Protein AF-A0A075G527-F1 (afdb_monomer_lite)

pLDDT: mean 79.7, std 12.38, range [34.44, 96.06]

Structure (mmCIF, N/CA/C/O backbone):
data_AF-A0A075G527-F1
#
_entry.id   AF-A0A075G527-F1
#
loop_
_atom_site.group_PDB
_atom_site.id
_atom_site.type_symbol
_atom_site.label_atom_id
_atom_site.label_alt_id
_atom_site.label_comp_id
_atom_site.label_asym_id
_atom_site.label_entity_id
_atom_site.label_seq_id
_atom_site.pdbx_PDB_ins_code
_atom_site.Cartn_x
_atom_site.Cartn_y
_atom_site.Cartn_z
_atom_site.occupancy
_atom_site.B_iso_or_equiv
_atom_site.auth_seq_id
_atom_site.auth_comp_id
_atom_site.auth_asym_id
_atom_site.auth_atom_id
_atom_site.pdbx_PDB_model_num
ATOM 1 N N . MET A 1 1 ? -12.469 0.474 20.962 1.00 40.06 1 MET A N 1
ATOM 2 C CA . MET A 1 1 ? -13.580 0.991 20.132 1.00 40.06 1 MET A CA 1
ATOM 3 C C . MET A 1 1 ? -13.770 2.452 20.486 1.00 40.06 1 MET A 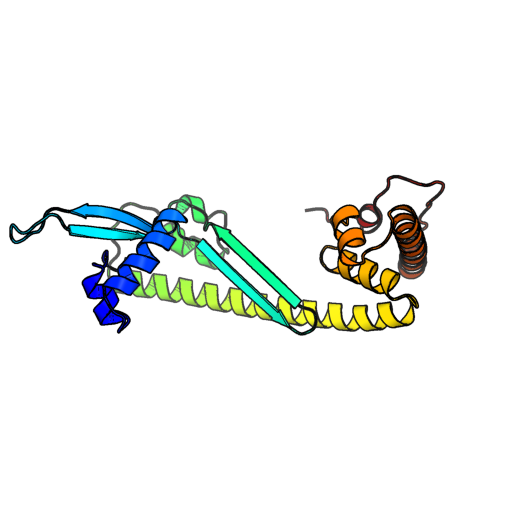C 1
ATOM 5 O O . MET A 1 1 ? -14.028 2.726 21.649 1.00 40.06 1 MET A O 1
ATOM 9 N N . ARG A 1 2 ? -13.600 3.379 19.535 1.00 53.28 2 ARG A N 1
ATOM 10 C CA . ARG A 1 2 ? -14.147 4.731 19.718 1.00 53.28 2 ARG A CA 1
ATOM 11 C C . ARG A 1 2 ? -15.673 4.592 19.721 1.00 53.28 2 ARG A C 1
ATOM 13 O O . ARG A 1 2 ? -16.195 3.822 18.916 1.00 53.28 2 ARG A O 1
ATOM 20 N N . GLU A 1 3 ? -16.362 5.246 20.653 1.00 56.94 3 GLU A N 1
ATOM 21 C CA . GLU A 1 3 ? -17.829 5.204 20.719 1.00 56.94 3 GLU A CA 1
ATOM 22 C C . GLU A 1 3 ? -18.442 5.625 19.369 1.00 56.94 3 GLU A C 1
ATOM 24 O O . GLU A 1 3 ? -17.823 6.406 18.642 1.00 56.94 3 GLU A O 1
ATOM 29 N N . PRO A 1 4 ? -19.625 5.120 18.978 1.00 62.00 4 PRO A N 1
ATOM 30 C CA . PRO A 1 4 ? -20.333 5.631 17.809 1.00 62.00 4 PRO A CA 1
ATOM 31 C C . PRO A 1 4 ? -20.539 7.140 17.967 1.00 62.00 4 PRO A C 1
ATOM 33 O O . PRO A 1 4 ? -21.150 7.577 18.940 1.00 62.00 4 PRO A O 1
ATOM 36 N N . HIS A 1 5 ? -20.015 7.938 17.036 1.00 67.69 5 HIS A N 1
ATOM 37 C CA . HIS A 1 5 ? -20.109 9.392 17.143 1.00 67.69 5 HIS A CA 1
ATOM 38 C C . HIS A 1 5 ? -21.388 9.896 16.477 1.00 67.69 5 HIS A C 1
ATOM 40 O O . HIS A 1 5 ? -21.744 9.500 15.362 1.00 67.69 5 HIS A O 1
ATOM 46 N N . TYR A 1 6 ? -22.069 10.825 17.143 1.00 76.25 6 TYR A N 1
ATOM 47 C CA . TYR A 1 6 ? -23.141 11.590 16.516 1.00 76.25 6 TYR A CA 1
ATOM 48 C C . TYR A 1 6 ? -22.550 12.582 15.501 1.00 76.25 6 TYR A C 1
ATOM 50 O O . TYR A 1 6 ? -21.470 13.123 15.746 1.00 76.25 6 TYR A O 1
ATOM 58 N N . PRO A 1 7 ? -23.274 12.936 14.421 1.00 76.88 7 PRO A N 1
ATOM 59 C CA . PRO A 1 7 ? -22.840 13.988 13.497 1.00 76.88 7 PRO A CA 1
ATOM 60 C C . PRO A 1 7 ? -22.485 15.308 14.198 1.00 76.88 7 PRO A C 1
ATOM 62 O O . PRO A 1 7 ? -21.557 15.985 13.779 1.00 76.88 7 PRO A O 1
ATOM 65 N N . LEU A 1 8 ? -23.179 15.637 15.296 1.00 77.88 8 LEU A N 1
ATOM 66 C CA . LEU A 1 8 ? -22.887 16.816 16.115 1.00 77.88 8 LEU A CA 1
ATOM 67 C C . LEU A 1 8 ? -21.542 16.709 16.865 1.00 77.88 8 LEU A C 1
ATOM 69 O O . LEU A 1 8 ? -20.800 17.683 16.946 1.00 77.88 8 LEU A O 1
ATOM 73 N N . GLN A 1 9 ? -21.201 15.525 17.383 1.00 78.88 9 GLN A N 1
ATOM 74 C CA . GLN A 1 9 ? -19.896 15.292 18.015 1.00 78.88 9 GLN A CA 1
ATOM 75 C C . GLN A 1 9 ? -18.773 15.333 16.976 1.00 78.88 9 GLN A C 1
ATOM 77 O O . GLN A 1 9 ? -17.734 15.932 17.222 1.00 78.88 9 GLN A O 1
ATOM 82 N N . LEU A 1 10 ? -19.001 14.754 15.791 1.00 78.62 10 LEU A N 1
ATOM 83 C CA . LEU A 1 10 ? -18.056 14.837 14.677 1.00 78.62 10 LEU A CA 1
ATOM 84 C C . LEU A 1 10 ? -17.848 16.285 14.224 1.00 78.62 10 LEU A C 1
ATOM 86 O O . LEU A 1 10 ? -16.709 16.679 14.022 1.00 78.62 10 LEU A O 1
ATOM 90 N N . SER A 1 11 ? -18.908 17.098 14.129 1.00 83.12 11 SER A N 1
ATOM 91 C CA . SER A 1 11 ? -18.760 18.524 13.797 1.00 83.12 11 SER A CA 1
ATOM 92 C C . SER A 1 11 ? -17.950 19.297 14.833 1.00 83.12 11 SER A C 1
ATOM 94 O O . SER A 1 11 ? -17.184 20.177 14.464 1.00 83.12 11 SER A O 1
ATOM 96 N N . GLN A 1 12 ? -18.087 18.953 16.117 1.00 84.19 12 GLN A N 1
ATOM 97 C CA . GLN A 1 12 ? -17.320 19.584 17.192 1.00 84.19 12 GLN A CA 1
ATOM 98 C C . GLN A 1 12 ? -15.854 19.140 17.185 1.00 84.19 12 GLN A C 1
ATOM 100 O O . GLN A 1 12 ? -14.976 19.975 17.340 1.00 84.19 12 GLN A O 1
ATOM 105 N N . HIS A 1 13 ? -15.579 17.849 16.973 1.00 81.94 13 HIS A N 1
ATOM 106 C CA . HIS A 1 13 ? -14.210 17.319 16.932 1.00 81.94 13 HIS A CA 1
ATOM 107 C C . HIS A 1 13 ? -13.435 17.718 15.672 1.00 81.94 13 HIS A C 1
ATOM 109 O O . HIS A 1 13 ? -12.214 17.795 15.715 1.00 81.94 13 HIS A O 1
ATOM 115 N N . LEU A 1 14 ? -14.129 17.897 14.546 1.00 81.94 14 LEU A N 1
ATOM 116 C CA . LEU A 1 14 ? -13.517 18.223 13.255 1.00 81.94 14 LEU A CA 1
ATOM 117 C C . LEU A 1 14 ? -13.563 19.723 12.940 1.00 81.94 14 LEU A C 1
ATOM 119 O O . LEU A 1 14 ? -13.027 20.127 11.916 1.00 81.94 14 LEU A O 1
ATOM 123 N N . GLU A 1 15 ? -14.228 20.526 13.776 1.00 85.25 15 GLU A N 1
ATOM 124 C CA . GLU A 1 15 ? -14.446 21.965 13.562 1.00 85.25 15 GLU A CA 1
ATOM 125 C C . GLU A 1 15 ? -15.101 22.291 12.201 1.00 85.25 15 GLU A C 1
ATOM 127 O O . GLU A 1 15 ? -14.825 23.306 11.565 1.00 85.25 15 GLU A O 1
ATOM 132 N N . VAL A 1 16 ? -16.017 21.429 11.745 1.00 88.88 16 VAL A N 1
ATOM 133 C CA . VAL A 1 16 ? -16.750 21.589 10.474 1.00 88.88 16 VAL A CA 1
ATOM 134 C C . VAL A 1 16 ? -18.251 21.652 10.738 1.00 88.88 16 VAL A C 1
ATOM 136 O O . VAL A 1 16 ? -18.751 21.031 11.672 1.00 88.88 16 VAL A O 1
ATOM 139 N N . SER A 1 17 ? -19.016 22.360 9.900 1.00 87.69 17 SER A N 1
ATOM 140 C CA . SER A 1 17 ? -20.476 22.425 10.038 1.00 87.69 17 SER A CA 1
ATOM 141 C C . SER A 1 17 ? -21.134 21.037 10.022 1.00 87.69 17 SER A C 1
ATOM 143 O O . SER A 1 17 ? -20.770 20.143 9.253 1.00 87.69 17 SER A O 1
ATOM 145 N N . GLN A 1 18 ? -22.179 20.866 10.837 1.00 84.94 18 GLN A N 1
ATOM 146 C CA . GLN A 1 18 ? -22.929 19.608 10.912 1.00 84.94 18 GLN A CA 1
ATOM 147 C C . GLN A 1 18 ? -23.515 19.194 9.549 1.00 84.94 18 GLN A C 1
ATOM 149 O O . GLN A 1 18 ? -23.590 18.005 9.239 1.00 84.94 18 GLN A O 1
ATOM 154 N N . GLN A 1 19 ? -23.903 20.161 8.713 1.00 87.31 19 GLN A N 1
ATOM 155 C CA . GLN A 1 19 ? -24.419 19.898 7.369 1.00 87.31 19 GLN A CA 1
ATOM 156 C C . GLN A 1 19 ? -23.345 19.310 6.441 1.00 87.31 19 GLN A C 1
ATOM 158 O O . GLN A 1 19 ? -23.636 18.375 5.693 1.00 87.31 19 GLN A O 1
ATOM 163 N N . ALA A 1 20 ? -22.105 19.803 6.509 1.00 85.50 20 ALA A N 1
ATOM 164 C CA . ALA A 1 20 ? -20.991 19.248 5.742 1.00 85.50 20 ALA A CA 1
ATOM 165 C C . ALA A 1 20 ? -20.628 17.835 6.222 1.00 85.50 20 ALA A C 1
ATOM 167 O O . ALA A 1 20 ? -20.482 16.929 5.401 1.00 85.50 20 ALA A O 1
ATOM 168 N N . VAL A 1 21 ? -20.600 17.610 7.541 1.00 87.44 21 VAL A N 1
ATOM 169 C CA . VAL A 1 21 ? -20.412 16.270 8.128 1.00 87.44 21 VAL A CA 1
ATOM 170 C C . VAL A 1 21 ? -21.482 15.297 7.625 1.00 87.44 21 VAL A C 1
ATOM 172 O O . VAL A 1 21 ? -21.159 14.202 7.177 1.00 87.44 21 VAL A O 1
ATOM 175 N N . MET A 1 22 ? -22.754 15.703 7.626 1.00 87.31 22 MET A N 1
ATOM 176 C CA . MET A 1 22 ? -23.858 14.885 7.109 1.00 87.31 22 MET A CA 1
ATOM 177 C C . MET A 1 22 ? -23.715 14.569 5.615 1.00 87.31 22 MET A C 1
ATOM 179 O O . MET A 1 22 ? -24.023 13.451 5.203 1.00 87.31 22 MET A O 1
ATOM 183 N N . LYS A 1 23 ? -23.234 15.521 4.805 1.00 89.31 23 LYS A N 1
ATOM 184 C CA . LYS A 1 23 ? -22.977 15.301 3.375 1.00 89.31 23 LYS A CA 1
ATOM 185 C C . LYS A 1 23 ? -21.882 14.252 3.166 1.00 89.31 23 LYS A C 1
ATOM 187 O O . LYS A 1 23 ? -22.082 13.331 2.381 1.00 89.31 23 LYS A O 1
ATOM 192 N N . HIS A 1 24 ? -20.769 14.347 3.894 1.00 87.75 24 HIS A N 1
ATOM 193 C CA . HIS A 1 24 ? -19.686 13.364 3.798 1.00 87.75 24 HIS A CA 1
ATOM 194 C C . HIS A 1 24 ? -20.083 11.990 4.338 1.00 87.75 24 HIS A C 1
ATOM 196 O O . HIS A 1 24 ? -19.785 10.987 3.699 1.00 87.75 24 HIS A O 1
ATOM 202 N N . LEU A 1 25 ? -20.810 11.925 5.457 1.00 87.19 25 LEU A N 1
ATOM 203 C CA . LEU A 1 25 ? -21.318 10.659 5.997 1.00 87.19 25 LEU A CA 1
ATOM 204 C C . LEU A 1 25 ? -22.249 9.947 5.019 1.00 87.19 25 LEU A C 1
ATOM 206 O O . LEU A 1 25 ? -22.202 8.728 4.946 1.00 87.19 25 LEU A O 1
ATOM 210 N N . LYS A 1 26 ? -23.051 10.689 4.246 1.00 87.44 26 LYS A N 1
ATOM 211 C CA . LYS A 1 26 ? -23.882 10.099 3.193 1.00 87.44 26 LYS A CA 1
ATOM 212 C C . LYS A 1 26 ? -23.036 9.496 2.070 1.00 87.44 26 LYS A C 1
ATOM 214 O O . LYS A 1 26 ? -23.274 8.360 1.701 1.00 87.44 26 LYS A O 1
ATOM 219 N N . VAL A 1 27 ? -22.010 10.208 1.596 1.00 89.69 27 VAL A N 1
ATOM 220 C CA . VAL A 1 27 ? -21.073 9.673 0.586 1.00 89.69 27 VAL A CA 1
ATOM 221 C C . VAL A 1 27 ? -20.363 8.416 1.099 1.00 89.69 27 VAL A C 1
ATOM 223 O O . VAL A 1 27 ? -20.225 7.443 0.367 1.00 89.69 27 VAL A O 1
ATOM 226 N N . LEU A 1 28 ? -19.938 8.416 2.365 1.00 85.75 28 LEU A N 1
ATOM 227 C CA . LEU A 1 28 ? -19.302 7.259 2.997 1.00 85.75 28 LEU A CA 1
ATOM 228 C C . LEU A 1 28 ? -20.281 6.092 3.209 1.00 85.75 28 LEU A C 1
ATOM 230 O O . LEU A 1 28 ? -19.864 4.941 3.119 1.00 85.75 28 LEU A O 1
ATOM 234 N N . GLU A 1 29 ? -21.554 6.373 3.497 1.00 85.12 29 GLU A N 1
ATOM 235 C CA . GLU A 1 29 ? -22.621 5.370 3.627 1.00 85.12 29 GLU A CA 1
ATOM 236 C C . GLU A 1 29 ? -22.933 4.736 2.265 1.00 85.12 29 GLU A C 1
ATOM 238 O O . GLU A 1 29 ? -22.923 3.514 2.144 1.00 85.12 29 GLU A O 1
ATOM 243 N N . ASP A 1 30 ? -23.092 5.556 1.222 1.00 85.69 30 ASP A N 1
ATOM 244 C CA . ASP A 1 30 ? -23.337 5.109 -0.155 1.00 85.69 30 ASP A CA 1
ATOM 245 C C . ASP A 1 30 ? -22.164 4.267 -0.700 1.00 85.69 30 ASP A C 1
ATOM 247 O O . ASP A 1 30 ? -22.368 3.317 -1.453 1.00 85.69 30 ASP A O 1
ATOM 251 N N . ALA A 1 31 ? -20.932 4.578 -0.283 1.00 81.31 31 ALA A N 1
ATOM 252 C CA . ALA A 1 31 ? -19.727 3.826 -0.635 1.00 81.31 31 ALA A CA 1
ATOM 253 C C . ALA A 1 31 ? -19.438 2.620 0.291 1.00 81.31 31 ALA A C 1
ATOM 255 O O . ALA A 1 31 ? -18.421 1.950 0.119 1.00 81.31 31 ALA A O 1
ATOM 256 N N . GLY A 1 32 ? -20.305 2.325 1.270 1.00 76.44 32 GLY A N 1
ATOM 257 C CA . GLY A 1 32 ? -20.189 1.149 2.146 1.00 76.44 32 GLY A CA 1
ATOM 258 C C . GLY A 1 32 ? -19.136 1.248 3.259 1.00 76.44 32 GLY A C 1
ATOM 259 O O . GLY A 1 32 ? -18.825 0.251 3.911 1.00 76.44 32 GLY A O 1
ATOM 260 N N . PHE A 1 33 ? -18.584 2.437 3.511 1.00 77.12 33 PHE A N 1
ATOM 261 C CA . PHE A 1 33 ? -17.591 2.660 4.567 1.00 77.12 33 PHE A CA 1
ATOM 262 C C . PHE A 1 33 ? -18.222 2.792 5.959 1.00 77.12 33 PHE A C 1
ATOM 264 O O . PHE A 1 33 ? -17.617 2.398 6.962 1.00 77.12 33 PHE A O 1
ATOM 271 N N . VAL A 1 34 ? -19.439 3.336 6.040 1.00 82.50 34 VAL A N 1
ATOM 272 C CA . VAL A 1 34 ? -20.180 3.500 7.298 1.00 82.50 34 VAL A CA 1
ATOM 273 C C . VAL A 1 34 ? -21.606 2.980 7.168 1.00 82.50 34 VAL A C 1
ATOM 275 O O . VAL A 1 34 ? -22.245 3.141 6.139 1.00 82.50 34 VAL A O 1
ATOM 278 N N . GLU A 1 35 ? -22.127 2.395 8.238 1.00 80.12 35 GLU A N 1
ATOM 279 C CA . GLU A 1 35 ? -23.540 2.054 8.376 1.00 80.12 35 GLU A CA 1
ATOM 280 C C . GLU A 1 35 ? -24.187 3.020 9.358 1.00 80.12 35 GLU A C 1
ATOM 282 O O . GLU A 1 35 ? -23.566 3.448 10.338 1.00 80.12 35 GLU A O 1
ATOM 287 N N . SER A 1 36 ? -25.456 3.335 9.122 1.00 83.12 36 SER A N 1
ATOM 288 C CA . SER A 1 36 ? -26.241 4.090 10.07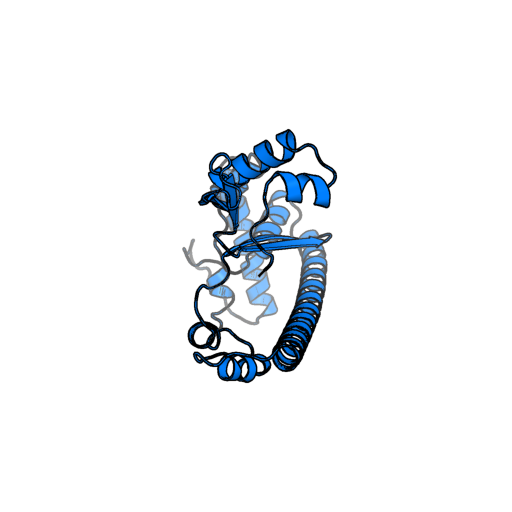3 1.00 83.12 36 SER A CA 1
ATOM 289 C C . SER A 1 36 ? -27.290 3.267 10.802 1.00 83.12 36 SER A C 1
ATOM 291 O O . SER A 1 36 ? -28.003 2.443 10.235 1.00 83.12 36 SER A O 1
ATOM 293 N N . LYS A 1 37 ? -27.457 3.564 12.090 1.00 82.12 37 LYS A N 1
ATOM 294 C CA . LYS A 1 37 ? -28.494 2.960 12.923 1.00 82.12 37 LYS A CA 1
ATOM 295 C C . LYS A 1 37 ? -29.321 4.038 13.601 1.00 82.12 37 LYS A C 1
ATOM 297 O O . LYS A 1 37 ? -28.788 5.014 14.125 1.00 82.12 37 LYS A O 1
ATOM 302 N N . LYS A 1 38 ? -30.643 3.861 13.622 1.00 79.75 38 LYS A N 1
ATOM 303 C CA . LYS A 1 38 ? -31.530 4.693 14.444 1.00 79.75 38 LYS A CA 1
ATOM 304 C C . LYS A 1 38 ? -31.538 4.151 15.869 1.00 79.75 38 LYS A C 1
ATOM 306 O O . LYS A 1 38 ? -31.917 3.004 16.094 1.00 79.75 38 LYS A O 1
ATOM 311 N N . VAL A 1 39 ? -31.140 4.980 16.825 1.00 78.44 39 VAL A N 1
ATOM 312 C CA . VAL A 1 39 ? -31.139 4.658 18.256 1.00 78.44 39 VAL A CA 1
ATOM 313 C C . VAL A 1 39 ? -32.139 5.565 18.962 1.00 78.44 39 VAL A C 1
ATOM 315 O O . VAL A 1 39 ? -32.272 6.749 18.633 1.00 78.44 39 VAL A O 1
ATOM 318 N N . LYS A 1 40 ? -32.897 4.993 19.903 1.00 72.44 40 LYS A N 1
ATOM 319 C CA . LYS A 1 40 ? -33.830 5.756 20.739 1.00 72.44 40 LYS A CA 1
ATOM 320 C C . LYS A 1 40 ? -33.034 6.758 21.574 1.00 72.44 40 LYS A C 1
ATOM 322 O O . LYS A 1 40 ? -31.964 6.433 22.069 1.00 72.44 40 LYS A O 1
ATOM 327 N N . SER A 1 41 ? -33.536 7.981 21.700 1.00 67.44 41 SER A N 1
ATOM 328 C CA . SER A 1 41 ? -32.867 8.987 22.519 1.00 67.44 41 SER A CA 1
ATOM 329 C C . SER A 1 41 ? -33.083 8.678 24.002 1.00 67.44 41 SER A C 1
ATOM 331 O O . SER A 1 41 ? -34.228 8.578 24.432 1.00 67.44 41 SER A O 1
ATOM 333 N N . ASP A 1 42 ? -32.010 8.653 24.796 1.00 66.88 42 ASP A N 1
ATOM 334 C CA . ASP A 1 42 ? -32.083 8.381 26.246 1.00 66.88 42 ASP A CA 1
ATOM 335 C C . ASP A 1 42 ? -32.944 9.399 27.016 1.00 66.88 42 ASP A C 1
ATOM 337 O O . ASP A 1 42 ? -33.539 9.086 28.039 1.00 66.88 42 ASP A O 1
ATOM 341 N N . LYS A 1 43 ? -33.047 10.630 26.496 1.00 67.00 43 LYS A N 1
ATOM 342 C CA . LYS A 1 43 ? -33.823 11.743 27.074 1.00 67.00 43 LYS A CA 1
ATOM 343 C C . LYS A 1 43 ? -35.232 11.925 26.480 1.00 67.00 43 LYS A C 1
ATOM 345 O O . LYS A 1 43 ? -35.777 13.019 26.560 1.00 67.00 43 LYS A O 1
ATOM 350 N N . GLY A 1 44 ? -35.797 10.915 25.812 1.00 61.72 44 GLY A N 1
ATOM 351 C CA . GLY A 1 44 ? -37.155 11.000 25.241 1.00 61.72 44 GLY A CA 1
ATOM 352 C C . GLY A 1 44 ? -37.299 11.902 24.003 1.00 61.72 44 GLY A C 1
ATOM 353 O O . GLY A 1 44 ? -38.412 12.185 23.573 1.00 61.72 44 GLY A O 1
ATOM 354 N N . GLY A 1 45 ? -36.185 12.354 23.419 1.00 69.75 45 GLY A N 1
ATOM 355 C CA . GLY A 1 45 ? -36.169 13.111 22.166 1.00 69.75 45 GLY A CA 1
ATOM 356 C C . GLY A 1 45 ? -36.359 12.241 20.910 1.00 69.75 45 GLY A C 1
ATOM 357 O O . GLY A 1 45 ? -36.413 11.010 21.004 1.00 69.75 45 GLY A O 1
ATOM 358 N N . PRO A 1 46 ? -36.411 12.865 19.715 1.00 71.94 46 PRO A N 1
ATOM 359 C CA . PRO A 1 46 ? -36.534 12.146 18.452 1.00 71.94 46 PRO A CA 1
ATOM 360 C C . PRO A 1 46 ? -35.416 11.100 18.276 1.00 71.94 46 PRO A C 1
ATOM 362 O O . PRO A 1 46 ? -34.294 11.319 18.748 1.00 71.94 46 PRO A O 1
ATOM 365 N N . PRO A 1 47 ? -35.688 9.975 17.586 1.00 71.38 47 PRO A N 1
ATOM 366 C CA . PRO A 1 47 ? -34.679 8.955 17.323 1.00 71.38 47 PRO A CA 1
ATOM 367 C C . PRO A 1 47 ? -33.459 9.556 16.617 1.00 71.38 47 PRO A C 1
ATOM 369 O O . PRO A 1 47 ? -33.596 10.302 15.647 1.00 71.38 47 PRO A O 1
ATOM 372 N N . LYS A 1 48 ? -32.260 9.205 17.086 1.00 73.81 48 LYS A N 1
ATOM 373 C CA . LYS A 1 48 ? -30.994 9.731 16.564 1.00 73.81 48 LYS A CA 1
ATOM 374 C C . LYS A 1 48 ? -30.346 8.726 15.622 1.00 73.81 48 LYS A C 1
ATOM 376 O O . LYS A 1 48 ? -30.340 7.529 15.896 1.00 73.81 48 LYS A O 1
ATOM 381 N N . LYS A 1 49 ? -29.789 9.219 14.515 1.00 79.00 49 LYS A N 1
ATOM 382 C CA . LYS A 1 49 ? -29.004 8.426 13.562 1.00 79.00 49 LYS A CA 1
ATOM 383 C C . LYS A 1 49 ? -27.545 8.416 14.043 1.00 79.00 49 LYS A C 1
ATOM 385 O O . LYS A 1 49 ? -26.926 9.477 14.103 1.00 79.00 49 LYS A O 1
ATOM 390 N N . ILE A 1 50 ? -27.036 7.252 14.442 1.00 81.00 50 ILE A N 1
ATOM 391 C CA . ILE A 1 50 ? -25.611 7.031 14.736 1.00 81.00 50 ILE A CA 1
ATOM 392 C C . ILE A 1 50 ? -24.946 6.396 13.525 1.00 81.00 50 ILE A C 1
ATOM 394 O O . ILE A 1 50 ? -25.612 5.660 12.800 1.00 81.00 50 ILE A O 1
ATOM 398 N N . TYR A 1 51 ? -23.657 6.662 13.334 1.00 78.56 51 TYR A N 1
ATOM 399 C CA . TYR A 1 51 ? -22.863 6.049 12.273 1.00 78.56 51 TYR A CA 1
ATOM 400 C C . TYR A 1 51 ? -21.755 5.189 12.885 1.00 78.56 51 TYR A C 1
ATOM 402 O O . TYR A 1 51 ? -21.109 5.593 13.856 1.00 78.56 51 TYR A O 1
ATOM 410 N N . SER A 1 52 ? -21.545 4.002 12.324 1.00 75.06 52 SER A N 1
ATOM 411 C CA . SER A 1 52 ? -20.482 3.067 12.703 1.00 75.06 52 SER A CA 1
ATOM 412 C C . SER A 1 52 ? -19.743 2.575 11.466 1.00 75.06 52 SER A C 1
ATOM 414 O O . SER A 1 52 ? -20.360 2.345 10.433 1.00 75.06 52 SER A O 1
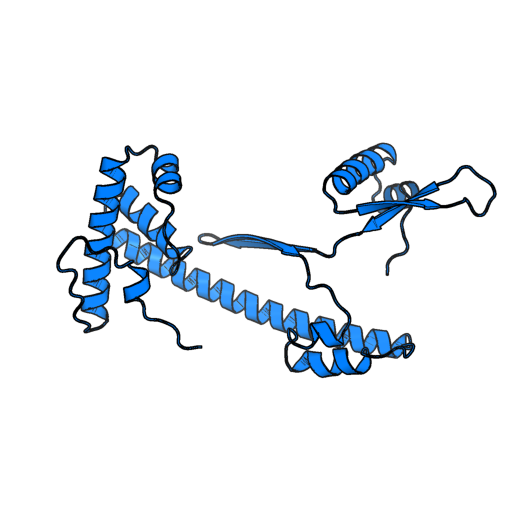ATOM 416 N N . VAL A 1 53 ? -18.427 2.392 11.567 1.00 73.62 53 VAL A N 1
ATOM 417 C CA . VAL A 1 53 ? -17.606 1.862 10.468 1.00 73.62 53 VAL A CA 1
ATOM 418 C C . VAL A 1 53 ? -17.940 0.384 10.259 1.00 73.62 53 VAL A C 1
ATOM 420 O O . VAL A 1 53 ? -17.861 -0.395 11.210 1.00 73.62 53 VAL A O 1
ATOM 423 N N . GLN A 1 54 ? -18.334 0.010 9.038 1.00 66.12 54 GLN A N 1
ATOM 424 C CA . GLN A 1 54 ? -18.776 -1.356 8.725 1.00 66.12 54 GLN A CA 1
ATOM 425 C C . GLN A 1 54 ? -17.607 -2.264 8.316 1.00 66.12 54 GLN A C 1
ATOM 427 O O . GLN A 1 54 ? -17.633 -3.470 8.560 1.00 66.12 54 GLN A O 1
ATOM 432 N N . GLN A 1 55 ? -16.570 -1.685 7.707 1.00 64.62 55 GLN A N 1
ATOM 433 C CA . GLN A 1 55 ? -15.444 -2.428 7.156 1.00 64.62 55 GLN A CA 1
ATOM 434 C C . GLN A 1 55 ? -14.128 -1.806 7.607 1.00 64.62 55 GLN A C 1
ATOM 436 O O . GLN A 1 55 ? -13.895 -0.611 7.431 1.00 64.62 55 GLN A O 1
ATOM 441 N N . SER A 1 56 ? -13.249 -2.628 8.172 1.00 72.50 56 SER A N 1
ATOM 442 C CA . SER A 1 56 ? -11.857 -2.238 8.358 1.00 72.50 56 SER A CA 1
ATOM 443 C C . SER A 1 56 ? -11.127 -2.455 7.036 1.00 72.50 56 SER A C 1
ATOM 445 O O . SER A 1 56 ? -11.018 -3.585 6.558 1.00 72.50 56 SER A O 1
ATOM 447 N N . PHE A 1 57 ? -10.630 -1.380 6.440 1.00 77.19 57 PHE A N 1
ATOM 448 C CA . PHE A 1 57 ? -9.852 -1.412 5.205 1.00 77.19 57 PHE A CA 1
ATOM 449 C C . PHE A 1 57 ? -8.506 -0.714 5.417 1.00 77.19 57 PHE A C 1
ATOM 451 O O . PHE A 1 57 ? -8.320 0.053 6.361 1.00 77.19 57 PHE A O 1
ATOM 458 N N . SER A 1 58 ? -7.555 -1.013 4.542 1.00 83.31 58 SER A N 1
ATOM 459 C CA . SER A 1 58 ? -6.237 -0.396 4.481 1.00 83.31 58 SER A CA 1
ATOM 460 C C . SER A 1 58 ? -6.066 0.221 3.101 1.00 83.31 58 SER A C 1
ATOM 462 O O . SER A 1 58 ? -6.243 -0.453 2.085 1.00 83.31 58 SER A O 1
ATOM 464 N N . ILE A 1 59 ? -5.734 1.509 3.081 1.00 84.88 59 ILE A N 1
ATOM 465 C CA . ILE A 1 59 ? -5.231 2.195 1.894 1.00 84.88 59 ILE A CA 1
ATOM 466 C C . ILE A 1 59 ? -3.724 2.306 2.064 1.00 84.88 59 ILE A C 1
ATOM 468 O O . ILE A 1 59 ? -3.249 2.707 3.127 1.00 84.88 59 ILE A O 1
ATOM 472 N N . ARG A 1 60 ? -2.983 1.945 1.022 1.00 88.50 60 ARG A N 1
ATOM 473 C CA . ARG A 1 60 ? -1.534 2.102 0.969 1.00 88.50 60 ARG A CA 1
ATOM 474 C C . ARG A 1 60 ? -1.167 2.888 -0.276 1.00 88.50 60 ARG A C 1
ATOM 476 O O . ARG A 1 60 ? -1.663 2.579 -1.358 1.00 88.50 60 ARG A O 1
ATOM 483 N N . LEU A 1 61 ? -0.327 3.896 -0.095 1.00 89.44 61 LEU A N 1
ATOM 484 C CA . LEU A 1 61 ? 0.168 4.746 -1.163 1.00 89.44 61 LEU A CA 1
ATOM 485 C C . LEU A 1 61 ? 1.683 4.855 -1.014 1.00 89.44 61 LEU A C 1
ATOM 487 O O . LEU A 1 61 ? 2.152 5.380 -0.008 1.00 89.44 61 LEU A O 1
ATOM 491 N N . ASP A 1 62 ? 2.420 4.362 -2.002 1.00 87.69 62 ASP A N 1
ATOM 492 C CA . ASP A 1 62 ? 3.865 4.546 -2.103 1.00 87.69 62 ASP A CA 1
ATOM 493 C C . ASP A 1 62 ? 4.172 5.443 -3.300 1.00 87.69 62 ASP A C 1
ATOM 495 O O . ASP A 1 62 ? 3.652 5.214 -4.397 1.00 87.69 62 ASP A O 1
ATOM 499 N N . LEU A 1 63 ? 5.014 6.452 -3.072 1.00 83.94 63 LEU A N 1
ATOM 500 C CA . LEU A 1 63 ? 5.411 7.453 -4.059 1.00 83.94 63 LEU A CA 1
ATOM 501 C C . LEU A 1 63 ? 6.937 7.604 -4.056 1.00 83.94 63 LEU A C 1
ATOM 503 O O . LEU A 1 63 ? 7.551 7.730 -2.998 1.00 83.94 63 LEU A O 1
ATOM 507 N N . GLY A 1 64 ? 7.534 7.627 -5.239 1.00 81.69 64 GLY A N 1
ATOM 508 C CA . GLY A 1 64 ? 8.951 7.871 -5.488 1.00 81.69 64 GLY A CA 1
ATOM 509 C C . GLY A 1 64 ? 9.191 8.132 -6.980 1.00 81.69 64 GLY A C 1
ATOM 510 O O . GLY A 1 64 ? 8.255 7.976 -7.764 1.00 81.69 64 GLY A O 1
ATOM 511 N N . PRO A 1 65 ? 10.413 8.522 -7.387 1.00 78.25 65 PRO A N 1
ATOM 512 C CA . PRO A 1 65 ? 10.727 8.842 -8.785 1.00 78.25 65 PRO A CA 1
ATOM 513 C C . PRO A 1 65 ? 10.337 7.729 -9.767 1.00 78.25 65 PRO A C 1
ATOM 515 O O . PRO A 1 65 ? 9.725 8.010 -10.789 1.00 78.25 65 PRO A O 1
ATOM 518 N N . ASP A 1 66 ? 10.593 6.477 -9.379 1.00 74.50 66 ASP A N 1
ATOM 519 C CA . ASP A 1 66 ? 10.263 5.266 -10.144 1.00 74.50 66 ASP A CA 1
ATOM 520 C C . ASP A 1 66 ? 9.254 4.372 -9.394 1.00 74.50 66 ASP A C 1
ATOM 522 O O . ASP A 1 66 ? 9.266 3.144 -9.511 1.00 74.50 66 ASP A O 1
ATOM 526 N N . LEU A 1 67 ? 8.424 4.962 -8.523 1.00 76.81 67 LEU A N 1
ATOM 527 C CA . LEU A 1 67 ? 7.475 4.215 -7.700 1.00 76.81 67 LEU A CA 1
ATOM 528 C C . LEU A 1 67 ? 6.148 4.953 -7.583 1.00 76.81 67 LEU A C 1
ATOM 530 O O . LEU A 1 67 ? 6.033 5.949 -6.876 1.00 76.81 67 LEU A O 1
ATOM 534 N N . PHE A 1 68 ? 5.114 4.385 -8.187 1.00 82.88 68 PHE A N 1
ATOM 535 C CA . PHE A 1 68 ? 3.737 4.741 -7.888 1.00 82.88 68 PHE A CA 1
ATOM 536 C C . PHE A 1 68 ? 2.950 3.470 -7.590 1.00 82.88 68 PHE A C 1
ATOM 538 O O . PHE A 1 68 ? 2.720 2.638 -8.467 1.00 82.88 68 PHE A O 1
ATOM 545 N N . ARG A 1 69 ? 2.529 3.298 -6.336 1.00 82.31 69 ARG A N 1
ATOM 546 C CA . ARG A 1 69 ? 1.723 2.143 -5.931 1.00 82.31 69 ARG A CA 1
ATOM 547 C C . ARG A 1 69 ? 0.575 2.588 -5.047 1.00 82.31 69 ARG A C 1
ATOM 549 O O . ARG A 1 69 ? 0.787 3.016 -3.919 1.00 82.31 69 ARG A O 1
ATOM 556 N N . ALA A 1 70 ? -0.644 2.438 -5.552 1.00 86.50 70 ALA A N 1
ATOM 557 C CA . ALA A 1 70 ? -1.869 2.679 -4.804 1.00 86.50 70 ALA A CA 1
ATOM 558 C C . ALA A 1 70 ? -2.627 1.361 -4.635 1.00 86.50 70 ALA A C 1
ATOM 560 O O . ALA A 1 70 ? -2.981 0.698 -5.610 1.00 86.50 70 ALA A O 1
ATOM 561 N N . GLU A 1 71 ? -2.879 0.971 -3.391 1.00 86.06 71 GLU A N 1
ATOM 562 C CA . GLU A 1 71 ? -3.604 -0.252 -3.076 1.00 86.06 71 GLU A CA 1
ATOM 563 C C . GLU A 1 71 ? -4.709 0.006 -2.064 1.00 86.06 71 GLU A C 1
ATOM 565 O O . GLU A 1 71 ? -4.501 0.623 -1.020 1.00 86.06 71 GLU A O 1
ATOM 570 N N . HIS A 1 72 ? -5.876 -0.556 -2.352 1.00 85.75 72 HIS A N 1
ATOM 571 C CA . HIS A 1 72 ? -6.978 -0.671 -1.414 1.00 85.75 72 HIS A CA 1
ATOM 572 C C . HIS A 1 72 ? -7.157 -2.148 -1.057 1.00 85.75 72 HIS A C 1
ATOM 574 O O . HIS A 1 72 ? -7.323 -2.994 -1.938 1.00 85.75 72 HIS A O 1
ATOM 580 N N . ARG A 1 73 ? -7.100 -2.472 0.237 1.00 84.44 73 ARG A N 1
ATOM 581 C CA . ARG A 1 73 ? -7.237 -3.841 0.743 1.00 84.44 73 ARG A CA 1
ATOM 582 C C . ARG A 1 73 ? -8.249 -3.886 1.877 1.00 84.44 73 ARG A C 1
ATOM 584 O O . ARG A 1 73 ? -8.170 -3.102 2.818 1.00 84.44 73 ARG A O 1
ATOM 591 N N . VAL A 1 74 ? -9.151 -4.857 1.838 1.00 82.81 74 VAL A N 1
ATOM 592 C CA . VAL A 1 74 ? -10.012 -5.173 2.985 1.00 82.81 74 VAL A CA 1
ATOM 593 C C . VAL A 1 74 ? -9.180 -5.936 4.015 1.00 82.81 74 VAL A C 1
ATOM 595 O O . VAL A 1 74 ? -8.448 -6.863 3.655 1.00 82.81 74 VAL A O 1
ATOM 598 N N . LEU A 1 75 ? -9.256 -5.551 5.291 1.00 83.31 75 LEU A N 1
ATOM 599 C CA . LEU A 1 75 ? -8.550 -6.283 6.339 1.00 83.31 75 LEU A CA 1
ATOM 600 C C . LEU A 1 75 ? -9.187 -7.667 6.541 1.00 83.31 75 LEU A C 1
ATOM 602 O O . LEU A 1 75 ? -10.409 -7.807 6.451 1.00 83.31 75 LEU A O 1
ATOM 606 N N . PRO A 1 76 ? -8.383 -8.709 6.821 1.00 83.31 76 PRO A N 1
ATOM 607 C CA . PRO A 1 76 ? -8.905 -10.052 7.024 1.00 83.31 76 PRO A CA 1
ATOM 608 C C . PRO A 1 76 ? -9.896 -10.073 8.192 1.00 83.31 76 PRO A C 1
ATOM 610 O O . PRO A 1 76 ? -9.577 -9.671 9.308 1.00 83.31 76 PRO A O 1
ATOM 613 N N . ALA A 1 77 ? -11.103 -10.572 7.931 1.00 78.31 77 ALA A N 1
ATOM 614 C CA . ALA A 1 77 ? -12.122 -10.739 8.955 1.00 78.31 77 ALA A CA 1
ATOM 615 C C . ALA A 1 77 ? -11.850 -11.983 9.816 1.00 78.31 77 ALA A C 1
ATOM 617 O O . ALA A 1 77 ? -11.439 -13.034 9.316 1.00 78.31 77 ALA A O 1
ATOM 618 N N . GLY A 1 78 ? -12.157 -11.897 11.110 1.00 77.50 78 GLY A N 1
ATOM 619 C CA . GLY A 1 78 ? -12.103 -1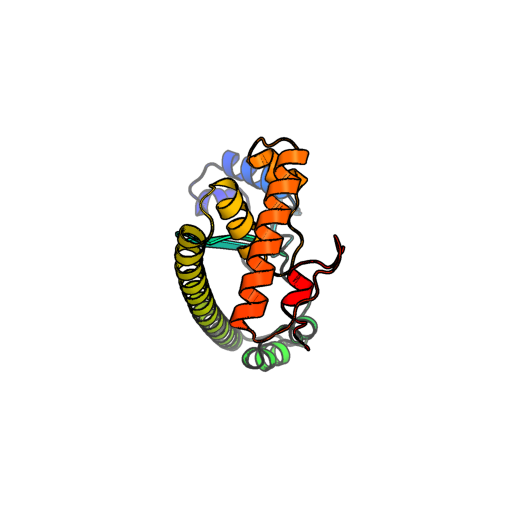3.034 12.026 1.00 77.50 78 GLY A CA 1
ATOM 620 C C . GLY A 1 78 ? -11.590 -12.671 13.414 1.00 77.50 78 GLY A C 1
ATOM 621 O O . GLY A 1 78 ? -10.990 -11.622 13.619 1.00 77.50 78 GLY A O 1
ATOM 622 N N . GLY A 1 79 ? -11.845 -13.558 14.378 1.00 82.69 79 GLY A N 1
ATOM 623 C CA . GLY A 1 79 ? -11.250 -13.463 15.711 1.00 82.69 79 GLY A CA 1
ATOM 624 C C . GLY A 1 79 ? -9.766 -13.867 15.721 1.00 82.69 79 GLY A C 1
ATOM 625 O O . GLY A 1 79 ? -9.262 -14.361 14.708 1.00 82.69 79 GLY A O 1
ATOM 626 N N . PRO A 1 80 ? -9.082 -13.738 16.871 1.00 83.62 80 PRO A N 1
ATOM 627 C CA . PRO A 1 80 ? -7.636 -13.963 16.995 1.00 83.62 80 PRO A CA 1
ATOM 628 C C . PRO A 1 80 ? -7.147 -15.300 16.414 1.00 83.62 80 PRO A C 1
ATOM 630 O O . PRO A 1 80 ? -6.133 -15.340 15.728 1.00 83.62 80 PRO A O 1
ATOM 633 N N . VAL A 1 81 ? -7.921 -16.377 16.593 1.00 80.94 81 VAL A N 1
ATOM 634 C CA . VAL A 1 81 ? -7.598 -17.728 16.091 1.00 80.94 81 VAL A CA 1
ATOM 635 C C . VAL A 1 81 ? -7.564 -17.810 14.561 1.00 80.94 81 VAL A C 1
ATOM 637 O O . VAL A 1 81 ? -6.764 -18.545 14.001 1.00 80.94 81 VAL A O 1
ATOM 640 N N . ARG A 1 82 ? -8.423 -17.068 13.851 1.00 84.69 82 ARG A N 1
ATOM 641 C CA . ARG A 1 82 ? -8.372 -17.043 12.377 1.00 84.69 82 ARG A CA 1
ATOM 642 C C . ARG A 1 82 ? -7.198 -16.206 11.882 1.00 84.69 82 ARG A C 1
ATOM 644 O O . ARG A 1 82 ? -6.598 -16.530 10.859 1.00 84.69 82 ARG A O 1
ATOM 651 N N . LEU A 1 83 ? -6.888 -15.135 12.607 1.00 85.94 83 LEU A N 1
ATOM 652 C CA . LEU A 1 83 ? -5.817 -14.212 12.256 1.00 85.94 83 LEU A CA 1
ATOM 653 C C . LEU A 1 83 ? -4.429 -14.813 12.488 1.00 85.94 83 LEU A C 1
ATOM 655 O O . LEU A 1 83 ? -3.532 -14.494 11.718 1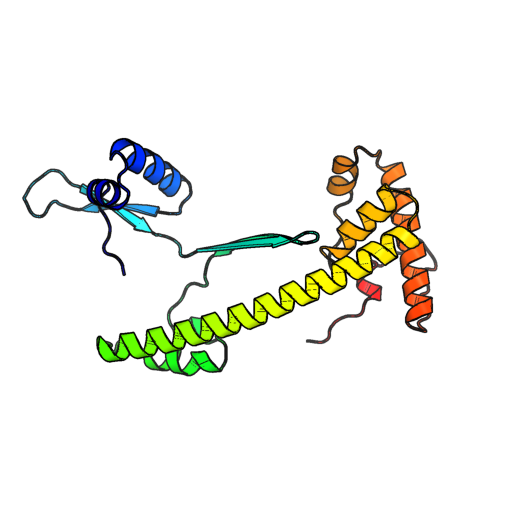.00 85.94 83 LEU A O 1
ATOM 659 N N . SER A 1 84 ? -4.258 -15.710 13.467 1.00 83.75 84 SER A N 1
ATOM 660 C CA . SER A 1 84 ? -2.953 -16.299 13.813 1.00 83.75 84 SER A CA 1
ATOM 661 C C . SER A 1 84 ? -2.226 -16.940 12.628 1.00 83.75 84 SER A C 1
ATOM 663 O O . SER A 1 84 ? -1.018 -16.781 12.513 1.00 83.75 84 SER A O 1
ATOM 665 N N . SER A 1 85 ? -2.958 -17.560 11.695 1.00 85.56 85 SER A N 1
ATOM 666 C CA . SER A 1 85 ? -2.403 -18.137 10.455 1.00 85.56 85 SER A CA 1
ATOM 667 C C . SER A 1 85 ? -1.719 -17.127 9.520 1.00 85.56 85 SER A C 1
ATOM 669 O O . SER A 1 85 ? -0.959 -17.522 8.642 1.00 85.56 85 SER A O 1
ATOM 671 N N . LYS A 1 86 ? -2.004 -15.830 9.682 1.00 87.56 86 LYS A N 1
ATOM 672 C CA . LYS A 1 86 ? -1.470 -14.729 8.866 1.00 87.56 86 LYS A CA 1
ATOM 673 C C . LYS A 1 86 ? -0.564 -13.789 9.660 1.00 87.56 86 LYS A C 1
ATOM 675 O O . LYS A 1 86 ? -0.088 -12.801 9.104 1.00 87.56 86 LYS A O 1
ATOM 680 N N . LEU A 1 87 ? -0.386 -14.036 10.958 1.00 89.38 87 LEU A N 1
ATOM 681 C CA . LEU A 1 87 ? 0.450 -13.205 11.813 1.00 89.38 87 LEU A CA 1
ATOM 682 C C . LEU A 1 87 ? 1.920 -13.616 11.685 1.00 89.38 87 LEU A C 1
ATOM 684 O O . LEU A 1 87 ? 2.213 -14.798 11.508 1.00 89.38 87 LEU A O 1
ATOM 688 N N . PRO A 1 88 ? 2.859 -12.666 11.831 1.00 90.75 88 PRO A N 1
ATOM 689 C CA . PRO A 1 88 ? 4.254 -13.024 12.033 1.00 90.75 88 PRO A CA 1
ATOM 690 C C . PRO A 1 88 ? 4.390 -13.845 13.319 1.00 90.75 88 PRO A C 1
ATOM 692 O O . PRO A 1 88 ? 3.641 -13.637 14.278 1.00 90.75 88 PRO A O 1
ATOM 695 N N . THR A 1 89 ? 5.394 -14.721 13.377 1.00 88.69 89 THR A N 1
ATOM 696 C CA . THR A 1 89 ? 5.634 -15.626 14.514 1.00 88.69 89 THR A CA 1
ATOM 697 C C . THR A 1 89 ? 5.657 -14.897 15.861 1.00 88.69 89 THR A C 1
ATOM 699 O O . THR A 1 89 ? 5.164 -15.415 16.858 1.00 88.69 89 THR A O 1
ATOM 702 N N . THR A 1 90 ? 6.150 -13.656 15.892 1.00 87.06 90 THR A N 1
ATOM 703 C CA . THR A 1 90 ? 6.223 -12.833 17.110 1.00 87.06 90 THR A CA 1
ATOM 704 C C . THR A 1 90 ? 4.866 -12.360 17.635 1.00 87.06 90 THR A C 1
ATOM 706 O O . THR A 1 90 ? 4.762 -12.041 18.812 1.00 87.06 90 THR A O 1
ATOM 709 N N . ALA A 1 91 ? 3.831 -12.304 16.793 1.00 90.38 91 ALA A N 1
ATOM 710 C CA . ALA A 1 91 ? 2.491 -11.852 17.173 1.00 90.38 91 ALA A CA 1
ATOM 711 C C . ALA A 1 91 ? 1.510 -13.007 17.451 1.00 90.38 91 ALA A C 1
ATOM 713 O O . ALA A 1 91 ? 0.412 -12.767 17.955 1.00 90.38 91 ALA A O 1
ATOM 714 N N . ILE A 1 92 ? 1.888 -14.261 17.174 1.00 89.56 92 ILE A N 1
ATOM 715 C CA . ILE A 1 92 ? 1.060 -15.441 17.480 1.00 89.56 92 ILE A CA 1
ATOM 716 C C . ILE A 1 92 ? 0.721 -15.534 18.983 1.00 89.56 92 ILE A C 1
ATOM 718 O O . ILE A 1 92 ? -0.466 -15.676 19.294 1.00 89.56 92 ILE A O 1
ATOM 722 N N . PRO A 1 93 ? 1.670 -15.346 19.928 1.00 88.31 93 PRO A N 1
ATOM 723 C CA . PRO A 1 93 ? 1.360 -15.414 21.361 1.00 88.31 93 PRO A CA 1
ATOM 724 C C . PRO A 1 93 ? 0.335 -14.362 21.812 1.00 88.31 93 PRO A C 1
ATOM 726 O O . PRO A 1 93 ? -0.470 -14.600 22.714 1.00 88.31 93 PRO A O 1
ATOM 729 N N . ILE A 1 94 ? 0.321 -13.191 21.163 1.00 88.25 94 ILE A N 1
ATOM 730 C CA . ILE A 1 94 ? -0.658 -12.127 21.423 1.00 88.25 94 ILE A CA 1
ATOM 731 C C . ILE A 1 94 ? -2.065 -12.603 21.035 1.00 88.25 94 ILE A C 1
ATOM 733 O O . ILE A 1 94 ? -3.018 -12.422 21.796 1.00 88.25 94 ILE A O 1
ATOM 737 N N . ALA A 1 95 ? -2.198 -13.266 19.882 1.00 87.56 95 ALA A N 1
ATOM 738 C CA . ALA A 1 95 ? -3.471 -13.826 19.438 1.00 87.56 95 ALA A CA 1
ATOM 739 C C . ALA A 1 95 ? -3.978 -14.938 20.370 1.00 87.56 95 ALA A C 1
ATOM 741 O O . ALA A 1 95 ? -5.176 -14.997 20.642 1.00 87.56 95 ALA A O 1
ATOM 742 N N . GLU A 1 96 ? -3.091 -15.778 20.904 1.00 85.44 96 GLU A N 1
ATOM 743 C CA . GLU A 1 96 ? -3.439 -16.829 21.869 1.00 85.44 96 GLU A CA 1
ATOM 744 C C . GLU A 1 96 ? -3.937 -16.248 23.200 1.00 85.44 96 GLU A C 1
ATOM 746 O O . GLU A 1 96 ? -4.978 -16.673 23.706 1.00 85.44 96 GLU A O 1
ATOM 751 N N . ARG A 1 97 ? -3.271 -15.205 23.722 1.00 83.81 97 ARG A N 1
ATOM 752 C CA . ARG A 1 97 ? -3.684 -14.491 24.949 1.00 83.81 97 ARG A CA 1
ATOM 753 C C . ARG A 1 97 ? -5.088 -13.881 24.839 1.00 83.81 97 ARG A C 1
ATOM 755 O O . ARG A 1 97 ? -5.794 -13.780 25.845 1.00 83.81 97 ARG A O 1
ATOM 762 N N . ILE A 1 98 ? -5.502 -13.496 23.628 1.00 84.56 98 ILE A N 1
ATOM 763 C CA . ILE A 1 98 ? -6.808 -12.876 23.334 1.00 84.56 98 ILE A CA 1
ATOM 764 C C . ILE A 1 98 ? -7.819 -13.904 22.773 1.00 84.56 98 ILE A C 1
ATOM 766 O O . ILE A 1 98 ? -9.011 -13.621 22.684 1.00 84.56 98 ILE A O 1
ATOM 770 N N . GLY A 1 99 ? -7.394 -15.126 22.437 1.00 72.62 99 GLY A N 1
ATOM 771 C CA . GLY A 1 99 ? -8.160 -16.133 21.687 1.00 72.62 99 GLY A CA 1
ATOM 772 C C . GLY A 1 99 ? -9.371 -16.765 22.391 1.00 72.62 99 GLY A C 1
ATOM 773 O O . GLY A 1 99 ? -9.963 -17.699 21.856 1.00 72.62 99 GLY A O 1
ATOM 774 N N . GLY A 1 100 ? -9.773 -16.265 23.562 1.00 74.94 100 GLY A N 1
ATOM 775 C CA . GLY A 1 100 ? -10.889 -16.782 24.359 1.00 74.94 100 GLY A CA 1
ATOM 776 C C . GLY A 1 100 ? -11.946 -15.730 24.713 1.00 74.94 100 GLY A C 1
ATOM 777 O O . GLY A 1 100 ? -11.901 -14.585 24.280 1.00 74.94 100 GLY A O 1
ATOM 778 N N . ARG A 1 101 ? -12.912 -16.108 25.562 1.00 71.94 101 ARG A N 1
ATOM 779 C CA . ARG A 1 101 ? -13.943 -15.192 26.107 1.00 71.94 101 ARG A CA 1
ATOM 780 C C . ARG A 1 101 ? -13.494 -14.439 27.369 1.00 71.94 101 ARG A C 1
ATOM 782 O O . ARG A 1 101 ? -14.322 -13.839 28.055 1.00 71.94 101 ARG A O 1
ATOM 789 N N . ARG A 1 102 ? -12.207 -14.509 27.724 1.00 82.12 102 ARG A N 1
ATOM 790 C CA . ARG A 1 102 ? -11.682 -13.897 28.950 1.00 82.12 102 ARG A CA 1
ATOM 791 C C . ARG A 1 102 ? -11.683 -12.376 28.813 1.00 82.12 102 ARG A C 1
ATOM 793 O O . ARG A 1 102 ? -11.267 -11.838 27.791 1.00 82.12 102 ARG A O 1
ATOM 800 N N . ARG A 1 103 ? -12.125 -11.679 29.861 1.00 80.69 103 ARG A N 1
ATOM 801 C CA . ARG A 1 103 ? -11.983 -10.222 29.939 1.00 80.69 103 ARG A CA 1
ATOM 802 C C . ARG A 1 103 ? -10.513 -9.866 30.147 1.00 80.69 103 ARG A C 1
ATOM 804 O O . ARG A 1 103 ? -9.859 -10.441 31.013 1.00 80.69 103 ARG A O 1
ATOM 811 N N . VAL A 1 104 ? -10.031 -8.910 29.366 1.00 85.12 104 VAL A N 1
ATOM 812 C CA . VAL A 1 104 ? -8.672 -8.372 29.459 1.00 85.12 104 VAL A CA 1
ATOM 813 C C . VAL A 1 104 ? -8.715 -7.126 30.342 1.00 85.12 104 VAL A C 1
ATOM 815 O O . VAL A 1 104 ? -9.610 -6.291 30.190 1.00 85.12 104 VAL A O 1
ATOM 818 N N . SER A 1 105 ? -7.792 -7.022 31.298 1.00 90.69 105 SER A N 1
ATOM 819 C CA . SER A 1 105 ? -7.671 -5.822 32.137 1.00 90.69 105 SER A CA 1
ATOM 820 C C . SER A 1 105 ? -7.071 -4.657 31.340 1.00 90.69 105 SER A C 1
ATOM 822 O O . SER A 1 105 ? -6.405 -4.881 30.334 1.00 90.69 105 SER A O 1
ATOM 824 N N . VAL A 1 106 ? -7.272 -3.409 31.777 1.00 91.06 106 VAL A N 1
ATOM 825 C CA . VAL A 1 106 ? -6.691 -2.243 31.081 1.00 91.06 106 VAL A CA 1
ATOM 826 C C . VAL A 1 106 ? -5.155 -2.312 31.008 1.00 91.06 106 VAL A C 1
ATOM 828 O O . VAL A 1 106 ? -4.641 -2.154 29.904 1.00 91.06 106 VAL A O 1
ATOM 831 N N . PRO A 1 107 ? -4.411 -2.618 32.095 1.00 92.00 107 PRO A N 1
ATOM 832 C CA . PRO A 1 107 ? -2.952 -2.744 32.017 1.00 92.00 107 PRO A CA 1
ATOM 833 C C . PRO A 1 107 ? -2.498 -3.835 31.045 1.00 92.00 107 PRO A C 1
ATOM 835 O O . PRO A 1 107 ? -1.564 -3.640 30.276 1.00 92.00 107 PRO A O 1
ATOM 838 N N . GLU A 1 108 ? -3.201 -4.967 31.029 1.00 90.69 108 GLU A N 1
ATOM 839 C CA . GLU A 1 108 ? -2.901 -6.049 30.095 1.00 90.69 108 GLU A CA 1
ATOM 840 C C . GLU A 1 108 ? -3.202 -5.657 28.643 1.00 90.69 108 GLU A C 1
ATOM 842 O O . GLU A 1 108 ? -2.437 -5.984 27.742 1.00 90.69 108 GLU A O 1
ATOM 847 N N . ALA A 1 109 ? -4.292 -4.929 28.399 1.00 89.75 109 ALA A N 1
ATOM 848 C CA . ALA A 1 109 ? -4.603 -4.415 27.072 1.00 89.75 109 ALA A CA 1
ATOM 849 C C . ALA A 1 109 ? -3.539 -3.418 26.590 1.00 89.75 109 ALA A C 1
ATOM 851 O O . ALA A 1 109 ? -3.189 -3.441 25.414 1.00 89.75 109 ALA A O 1
ATOM 852 N N . MET A 1 110 ? -3.009 -2.572 27.481 1.00 91.62 110 MET A N 1
ATOM 853 C CA . MET A 1 110 ? -1.920 -1.647 27.152 1.00 91.62 110 MET A CA 1
ATOM 854 C C . MET A 1 110 ? -0.642 -2.393 26.754 1.00 91.62 110 MET A C 1
ATOM 856 O O . MET A 1 110 ? -0.055 -2.058 25.730 1.00 91.62 110 MET A O 1
ATOM 860 N N . ASP A 1 111 ? -0.263 -3.433 27.503 1.00 92.75 111 ASP A N 1
ATOM 861 C CA . ASP A 1 111 ? 0.864 -4.317 27.170 1.00 92.75 111 ASP A CA 1
ATOM 862 C C . ASP A 1 111 ? 0.686 -4.968 25.787 1.00 92.75 111 ASP A C 1
ATOM 864 O O . ASP A 1 111 ? 1.542 -4.846 24.913 1.00 92.75 111 ASP A O 1
ATOM 868 N N . LEU A 1 112 ? -0.475 -5.584 25.545 1.00 91.69 112 LEU A N 1
ATOM 869 C CA . LEU A 1 112 ? -0.786 -6.235 24.269 1.00 91.69 112 LEU A CA 1
ATOM 870 C C . LEU A 1 112 ? -0.754 -5.254 23.087 1.00 91.69 112 LEU A C 1
ATOM 872 O O . LEU A 1 112 ? -0.257 -5.597 22.016 1.00 91.69 112 LEU A O 1
ATOM 876 N N . VAL A 1 113 ? -1.278 -4.038 23.269 1.00 92.00 113 VAL A N 1
ATOM 877 C CA . VAL A 1 113 ? -1.254 -2.993 22.235 1.00 92.00 113 VAL A CA 1
ATOM 878 C C . VAL A 1 113 ? 0.172 -2.510 21.972 1.00 92.00 113 VAL A C 1
ATOM 880 O O . VAL A 1 113 ? 0.520 -2.339 20.807 1.00 92.00 113 VAL A O 1
ATOM 883 N N . SER A 1 114 ? 1.008 -2.347 23.005 1.00 94.06 114 SER A N 1
ATOM 884 C CA . SER A 1 114 ? 2.421 -1.973 22.828 1.00 94.06 114 SER A CA 1
ATOM 885 C C . SER A 1 114 ? 3.160 -3.001 21.974 1.00 94.06 114 SER A C 1
ATOM 887 O O . SER A 1 114 ? 3.753 -2.647 20.960 1.00 94.06 114 SER A O 1
ATOM 889 N N . GLN A 1 115 ? 3.022 -4.290 22.302 1.00 93.69 115 GLN A N 1
ATOM 890 C CA . GLN A 1 115 ? 3.671 -5.376 21.559 1.00 93.69 115 GLN A CA 1
ATOM 891 C C . GLN A 1 115 ? 3.206 -5.458 20.094 1.00 93.69 115 GLN A C 1
ATOM 893 O O . GLN A 1 115 ? 3.995 -5.761 19.191 1.00 93.69 115 GLN A O 1
ATOM 898 N N . LEU A 1 116 ? 1.919 -5.192 19.838 1.00 93.19 116 LEU A N 1
ATOM 899 C CA . LEU A 1 116 ? 1.384 -5.121 18.477 1.00 93.19 116 LEU A CA 1
ATOM 900 C C . LEU A 1 116 ? 1.966 -3.935 17.705 1.00 93.19 116 LEU A C 1
ATOM 902 O O . LEU A 1 116 ? 2.380 -4.121 16.563 1.00 93.19 116 LEU A O 1
ATOM 906 N N . ASN A 1 117 ? 2.027 -2.753 18.321 1.00 93.62 117 ASN A N 1
ATOM 907 C CA . ASN A 1 117 ? 2.587 -1.558 17.693 1.00 93.62 117 ASN A CA 1
ATOM 908 C C . ASN A 1 117 ? 4.070 -1.746 17.359 1.00 93.62 117 ASN A C 1
ATOM 910 O O . ASN A 1 117 ? 4.456 -1.520 16.221 1.00 93.62 117 ASN A O 1
ATOM 914 N N . GLU A 1 118 ? 4.871 -2.270 18.287 1.00 94.88 118 GLU A N 1
ATOM 915 C CA . GLU A 1 118 ? 6.290 -2.577 18.045 1.00 94.88 118 GLU A CA 1
ATOM 916 C C . GLU A 1 118 ? 6.473 -3.588 16.901 1.00 94.88 118 GLU A C 1
ATOM 918 O O . GLU A 1 118 ? 7.379 -3.474 16.071 1.00 94.88 118 GLU A O 1
ATOM 923 N N . THR A 1 119 ? 5.590 -4.590 16.819 1.00 95.38 119 THR A N 1
ATOM 924 C CA . THR A 1 119 ? 5.615 -5.552 15.710 1.00 95.38 119 THR A CA 1
ATOM 925 C C . THR A 1 119 ? 5.281 -4.882 14.377 1.00 95.38 119 THR A C 1
ATOM 927 O O . THR A 1 119 ? 5.926 -5.201 13.377 1.00 95.38 119 THR A O 1
ATOM 930 N N . LEU A 1 120 ? 4.298 -3.976 14.351 1.00 93.38 120 LEU A N 1
ATOM 931 C CA . LEU A 1 120 ? 3.931 -3.208 13.160 1.00 93.38 120 LEU A CA 1
ATOM 932 C C . LEU A 1 120 ? 5.069 -2.281 12.723 1.00 93.38 120 LEU A C 1
ATOM 934 O O . LEU A 1 120 ? 5.473 -2.355 11.570 1.00 93.38 120 LEU A O 1
ATOM 938 N N . GLU A 1 121 ? 5.656 -1.514 13.642 1.00 94.81 121 GLU A N 1
ATOM 939 C CA . GLU A 1 121 ? 6.781 -0.613 13.357 1.00 94.81 121 GLU A CA 1
ATOM 940 C C . GLU A 1 121 ? 7.972 -1.359 12.747 1.00 94.81 121 GLU A C 1
ATOM 942 O O . GLU A 1 121 ? 8.577 -0.903 11.777 1.00 94.81 121 GLU A O 1
ATOM 947 N N . ARG A 1 122 ? 8.286 -2.555 13.258 1.00 95.19 122 ARG A N 1
ATOM 948 C CA . ARG A 1 122 ? 9.346 -3.388 12.679 1.00 95.19 122 ARG A CA 1
ATOM 949 C C . ARG A 1 122 ? 9.006 -3.865 11.265 1.00 95.19 122 ARG A C 1
ATOM 951 O O . ARG A 1 122 ? 9.896 -3.897 10.416 1.00 95.19 122 ARG A O 1
ATOM 958 N N . LEU A 1 123 ? 7.758 -4.266 11.014 1.00 94.62 123 LEU A N 1
ATOM 959 C CA . LEU A 1 123 ? 7.317 -4.675 9.676 1.00 94.62 123 LEU A CA 1
ATOM 960 C C . LEU A 1 123 ? 7.343 -3.501 8.695 1.00 94.62 123 LEU A C 1
ATOM 962 O O . LEU A 1 123 ? 7.751 -3.687 7.550 1.00 94.62 123 LEU A O 1
ATOM 966 N N . ASP A 1 124 ? 6.954 -2.311 9.144 1.00 94.25 124 ASP A N 1
ATOM 967 C CA . ASP A 1 124 ? 6.997 -1.092 8.341 1.00 94.25 124 ASP A CA 1
ATOM 968 C C . ASP A 1 124 ? 8.446 -0.712 8.010 1.00 94.25 124 ASP A C 1
ATOM 970 O O . ASP A 1 124 ? 8.768 -0.535 6.841 1.00 94.25 124 ASP A O 1
ATOM 974 N N . ALA A 1 125 ? 9.368 -0.752 8.977 1.00 95.44 125 ALA A N 1
ATOM 975 C CA . ALA A 1 125 ? 10.790 -0.508 8.716 1.00 95.44 125 ALA A CA 1
ATOM 976 C C . ALA A 1 125 ? 11.399 -1.514 7.716 1.00 95.44 125 ALA A C 1
ATOM 978 O O . ALA A 1 125 ? 12.160 -1.142 6.821 1.00 95.44 125 ALA A O 1
ATOM 979 N N . GLN A 1 126 ? 11.051 -2.802 7.837 1.00 96.06 126 GLN A N 1
ATOM 980 C CA . GLN A 1 126 ? 11.467 -3.829 6.874 1.00 96.06 126 GLN A CA 1
ATOM 981 C C . GLN A 1 126 ? 10.883 -3.570 5.482 1.00 96.06 126 GLN A C 1
ATOM 983 O O . GLN A 1 126 ? 11.571 -3.731 4.472 1.00 96.06 126 GLN A O 1
ATOM 988 N N . ARG A 1 127 ? 9.615 -3.162 5.421 1.00 94.19 127 ARG A N 1
ATOM 989 C CA . ARG A 1 127 ? 8.938 -2.815 4.176 1.00 94.19 127 ARG A CA 1
ATOM 990 C C . ARG A 1 127 ? 9.584 -1.605 3.510 1.00 94.19 127 ARG A C 1
ATOM 992 O O . ARG A 1 127 ? 9.815 -1.652 2.305 1.00 94.19 127 ARG A O 1
ATOM 999 N N . ASP A 1 128 ? 9.889 -0.561 4.266 1.00 93.38 128 ASP A N 1
ATOM 1000 C CA . ASP A 1 128 ? 10.512 0.657 3.753 1.00 93.38 128 ASP A CA 1
ATOM 1001 C C . ASP A 1 128 ? 11.894 0.357 3.167 1.00 93.38 128 ASP A C 1
ATOM 1003 O O . ASP A 1 128 ? 12.216 0.819 2.072 1.00 93.38 128 ASP A O 1
ATOM 1007 N N . ALA A 1 129 ? 12.675 -0.510 3.820 1.00 95.62 129 ALA A N 1
ATOM 1008 C CA . ALA A 1 129 ? 13.947 -0.985 3.282 1.00 95.62 129 ALA A CA 1
ATOM 1009 C C . ALA A 1 129 ? 13.778 -1.749 1.954 1.00 95.62 129 ALA A C 1
ATOM 1011 O O . ALA A 1 129 ? 14.539 -1.525 1.012 1.00 95.62 129 ALA A O 1
ATOM 1012 N N . LEU A 1 130 ? 12.764 -2.617 1.845 1.00 93.81 130 LEU A N 1
ATOM 1013 C CA . LEU A 1 130 ? 12.452 -3.324 0.595 1.00 93.81 130 LEU A CA 1
ATOM 1014 C C . LEU A 1 130 ? 12.014 -2.366 -0.515 1.00 93.81 130 LEU A C 1
ATOM 1016 O O . LEU A 1 130 ? 12.398 -2.550 -1.667 1.00 93.81 130 LEU A O 1
ATOM 1020 N N . ILE A 1 131 ? 11.233 -1.341 -0.180 1.00 90.81 131 ILE A N 1
ATOM 1021 C CA . ILE A 1 131 ? 10.804 -0.312 -1.130 1.00 90.81 131 ILE A CA 1
ATOM 1022 C C . ILE A 1 131 ? 11.997 0.510 -1.615 1.00 90.81 131 ILE A C 1
ATOM 1024 O O . ILE A 1 131 ? 12.126 0.743 -2.816 1.00 90.81 131 ILE A O 1
ATOM 1028 N N . ALA A 1 132 ? 12.892 0.908 -0.712 1.00 91.06 132 ALA A N 1
ATOM 1029 C CA . ALA A 1 132 ? 14.108 1.624 -1.071 1.00 91.06 132 ALA A CA 1
ATOM 1030 C C . ALA A 1 132 ? 15.005 0.779 -1.990 1.00 91.06 132 ALA A C 1
ATOM 1032 O O . ALA A 1 132 ? 15.480 1.272 -3.012 1.00 91.06 132 ALA A O 1
ATOM 1033 N N . LEU A 1 133 ? 15.185 -0.510 -1.680 1.00 92.06 133 LEU A N 1
ATOM 1034 C CA . LEU A 1 133 ? 15.939 -1.428 -2.534 1.00 92.06 133 LEU A CA 1
ATOM 1035 C C . LEU A 1 133 ? 15.268 -1.615 -3.901 1.00 92.06 133 LEU A C 1
ATOM 1037 O O . LEU A 1 133 ? 15.949 -1.592 -4.923 1.00 92.06 133 LEU A O 1
ATOM 1041 N N . HIS A 1 134 ? 13.941 -1.753 -3.934 1.00 89.12 134 HIS A N 1
ATOM 1042 C CA . HIS A 1 134 ? 13.180 -1.818 -5.180 1.00 89.12 134 HIS A CA 1
ATOM 1043 C C . HIS A 1 134 ? 13.440 -0.585 -6.054 1.00 89.12 134 HIS A C 1
ATOM 1045 O O . HIS A 1 134 ? 13.741 -0.735 -7.232 1.00 89.12 134 HIS A O 1
ATOM 1051 N N . GLN A 1 135 ? 13.394 0.624 -5.487 1.00 88.00 135 GLN A N 1
ATOM 1052 C CA . GLN A 1 135 ? 13.705 1.856 -6.225 1.00 88.00 135 GLN A CA 1
ATOM 1053 C C . GLN A 1 135 ? 15.152 1.880 -6.735 1.00 88.00 135 GLN A C 1
ATOM 1055 O O . GLN A 1 135 ? 15.388 2.280 -7.870 1.00 88.00 135 GLN A O 1
ATOM 1060 N N . GLN A 1 136 ? 16.124 1.406 -5.946 1.00 89.69 136 GLN A N 1
ATOM 1061 C CA . GLN A 1 136 ? 17.516 1.304 -6.404 1.00 89.69 136 GLN A CA 1
ATOM 1062 C C . GLN A 1 136 ? 17.673 0.346 -7.589 1.00 89.69 136 GLN A C 1
ATOM 1064 O O . GLN A 1 136 ? 18.447 0.628 -8.502 1.00 89.69 136 GLN A O 1
ATOM 1069 N N . VAL A 1 137 ? 16.956 -0.782 -7.580 1.00 89.12 137 VAL A N 1
ATOM 1070 C CA . VAL A 1 137 ? 16.938 -1.715 -8.712 1.00 89.12 137 VAL A CA 1
ATOM 1071 C C . VAL A 1 137 ? 16.292 -1.050 -9.924 1.00 89.12 137 VAL A C 1
ATOM 1073 O O . VAL A 1 137 ? 16.910 -1.036 -10.983 1.00 89.12 137 VAL A O 1
ATOM 1076 N N . MET A 1 138 ? 15.114 -0.442 -9.762 1.00 86.62 138 MET A N 1
ATOM 1077 C CA . MET A 1 138 ? 14.410 0.235 -10.856 1.00 86.62 138 MET A CA 1
ATOM 1078 C C . MET A 1 138 ? 15.260 1.333 -11.491 1.00 86.62 138 MET A C 1
ATOM 1080 O O . MET A 1 138 ? 15.427 1.321 -12.700 1.00 86.62 138 MET A O 1
ATOM 1084 N N . SER A 1 139 ? 15.892 2.195 -10.693 1.00 86.62 139 SER A N 1
ATOM 1085 C CA . SER A 1 139 ? 16.764 3.264 -11.194 1.00 86.62 139 SER A CA 1
ATOM 1086 C C . SER A 1 139 ? 17.935 2.733 -12.032 1.00 86.62 139 SER A C 1
ATOM 1088 O O . SER A 1 139 ? 18.234 3.284 -13.089 1.00 86.62 139 SER A O 1
ATOM 1090 N N . ARG A 1 140 ? 18.575 1.632 -11.609 1.00 87.00 140 ARG A N 1
ATOM 1091 C CA . ARG A 1 140 ? 19.651 0.994 -12.392 1.00 87.00 140 ARG A CA 1
ATOM 1092 C C . ARG A 1 140 ? 19.136 0.384 -13.687 1.00 87.00 140 ARG A C 1
ATOM 1094 O O . ARG A 1 140 ? 19.819 0.448 -14.704 1.00 87.00 140 ARG A O 1
ATOM 1101 N N . VAL A 1 141 ? 17.957 -0.232 -13.634 1.00 86.94 141 VAL A N 1
ATOM 1102 C CA . VAL A 1 141 ? 17.337 -0.822 -14.817 1.00 86.94 141 VAL A CA 1
ATOM 1103 C C . VAL A 1 141 ? 16.926 0.272 -15.799 1.00 86.94 141 VAL A C 1
ATOM 1105 O O . VAL A 1 141 ? 17.191 0.101 -16.978 1.00 86.94 141 VAL A O 1
ATOM 1108 N N . SER A 1 142 ? 16.389 1.407 -15.343 1.00 85.88 142 SER A N 1
ATOM 1109 C CA . SER A 1 142 ? 16.056 2.544 -16.211 1.00 85.88 142 SER A CA 1
ATOM 1110 C C . SER A 1 142 ? 17.260 3.000 -17.036 1.00 85.88 142 SER A C 1
ATOM 1112 O O . SER A 1 142 ? 17.146 3.120 -18.249 1.00 85.88 142 SER A O 1
ATOM 1114 N N . SER A 1 143 ? 18.445 3.128 -16.423 1.00 85.19 143 SER A N 1
ATOM 1115 C CA . SER A 1 143 ? 19.669 3.461 -17.170 1.00 85.19 143 SER A CA 1
ATOM 1116 C C . SER A 1 143 ? 20.036 2.401 -18.216 1.00 85.19 143 SER A C 1
ATOM 1118 O O . SER A 1 143 ? 20.390 2.742 -19.338 1.00 85.19 143 SER A O 1
ATOM 1120 N N . ALA A 1 144 ? 19.908 1.112 -17.885 1.00 86.06 144 ALA A N 1
ATOM 1121 C CA . ALA A 1 144 ? 20.161 0.037 -18.845 1.00 86.06 144 ALA A CA 1
ATOM 1122 C C . ALA A 1 144 ? 19.112 -0.010 -19.971 1.00 86.06 144 ALA A C 1
ATOM 1124 O O . ALA A 1 144 ? 19.428 -0.398 -21.094 1.00 86.06 144 ALA A O 1
ATOM 1125 N N . VAL A 1 145 ? 17.864 0.365 -19.685 1.00 87.38 145 VAL A N 1
ATOM 1126 C CA . VAL A 1 145 ? 16.794 0.462 -20.682 1.00 87.38 145 VAL A CA 1
ATOM 1127 C C . VAL A 1 145 ? 17.081 1.608 -21.649 1.00 87.38 145 VAL A C 1
ATOM 1129 O O . VAL A 1 145 ? 17.022 1.397 -22.857 1.00 87.38 145 VAL A O 1
ATOM 1132 N N . ASP A 1 146 ? 17.488 2.769 -21.136 1.00 85.62 146 ASP A N 1
ATOM 1133 C CA . ASP A 1 146 ? 17.870 3.928 -21.951 1.00 85.62 146 ASP A CA 1
ATOM 1134 C C . ASP A 1 146 ? 19.040 3.630 -22.905 1.00 85.62 146 ASP A C 1
ATOM 1136 O O . ASP A 1 146 ? 19.064 4.128 -24.030 1.00 85.62 146 ASP A O 1
ATOM 1140 N N . GLU A 1 147 ? 19.996 2.796 -22.488 1.00 86.25 147 GLU A N 1
ATOM 1141 C CA . GLU A 1 147 ? 21.151 2.406 -23.310 1.00 86.25 147 GLU A CA 1
ATOM 1142 C C . GLU A 1 147 ? 20.817 1.359 -24.388 1.00 86.25 147 GLU A C 1
ATOM 1144 O O . GLU A 1 147 ? 21.392 1.393 -25.476 1.00 86.25 147 GLU A O 1
ATOM 1149 N N . ASN A 1 148 ? 19.911 0.417 -24.098 1.00 84.38 148 ASN A N 1
ATOM 1150 C CA . ASN A 1 148 ? 19.652 -0.751 -24.956 1.00 84.38 148 ASN A CA 1
ATOM 1151 C C . ASN A 1 148 ? 18.409 -0.623 -25.852 1.00 84.38 148 ASN A C 1
ATOM 1153 O O . ASN A 1 148 ? 18.227 -1.438 -26.763 1.00 84.38 148 ASN A O 1
ATOM 1157 N N . PHE A 1 149 ? 17.544 0.359 -25.594 1.00 86.75 149 PHE A N 1
ATOM 1158 C CA . PHE A 1 149 ? 16.294 0.571 -26.323 1.00 86.75 149 PHE A CA 1
ATOM 1159 C C . PHE A 1 149 ? 16.227 2.021 -26.836 1.00 86.75 149 PHE A C 1
ATOM 1161 O O . PHE A 1 149 ? 15.907 2.934 -26.067 1.00 86.75 149 PHE A O 1
ATOM 1168 N N . PRO A 1 150 ? 16.581 2.273 -28.114 1.00 84.38 150 PRO A N 1
ATOM 1169 C CA . PRO A 1 150 ? 16.665 3.621 -28.675 1.00 84.38 150 PRO A CA 1
ATOM 1170 C C . PRO A 1 150 ? 15.299 4.284 -28.877 1.00 84.38 150 PRO A C 1
ATOM 1172 O O . PRO A 1 150 ? 15.204 5.508 -28.742 1.00 84.38 150 PRO A O 1
ATOM 1175 N N . GLU A 1 151 ? 14.241 3.513 -29.129 1.00 89.69 151 GLU A N 1
ATOM 1176 C CA . GLU A 1 151 ? 12.907 4.063 -29.377 1.00 89.69 151 GLU A CA 1
ATOM 1177 C C . GLU A 1 151 ? 12.128 4.281 -28.073 1.00 89.69 151 GLU A C 1
ATOM 1179 O O . GLU A 1 151 ? 12.267 3.542 -27.092 1.00 89.69 151 GLU A O 1
ATOM 1184 N N . TYR A 1 152 ? 11.307 5.333 -28.032 1.00 87.25 152 TYR A N 1
ATOM 1185 C CA . TYR A 1 152 ? 10.538 5.684 -26.833 1.00 87.25 152 TYR A CA 1
ATOM 1186 C C . TYR A 1 152 ? 9.523 4.595 -26.471 1.00 87.25 152 TYR A C 1
ATOM 1188 O O . TYR A 1 152 ? 9.354 4.255 -25.299 1.00 87.25 152 TYR A O 1
ATOM 1196 N N . GLU A 1 153 ? 8.875 4.032 -27.481 1.00 88.31 153 GLU A N 1
ATOM 1197 C CA . GLU A 1 153 ? 7.848 3.012 -27.364 1.00 88.31 153 GLU A CA 1
ATOM 1198 C C . GLU A 1 153 ? 8.435 1.709 -26.811 1.00 88.31 153 GLU A C 1
ATOM 1200 O O . GLU A 1 153 ? 7.848 1.114 -25.904 1.00 88.31 153 GLU A O 1
ATOM 1205 N N . GLU A 1 154 ? 9.629 1.316 -27.272 1.00 88.00 154 GLU A N 1
ATOM 1206 C CA . GLU A 1 154 ? 10.376 0.174 -26.735 1.00 88.00 154 GLU A CA 1
ATOM 1207 C C . GLU A 1 154 ? 10.679 0.367 -25.242 1.00 88.00 154 GLU A C 1
ATOM 1209 O O . GLU A 1 154 ? 10.353 -0.497 -24.423 1.00 88.00 154 GLU A O 1
ATOM 1214 N N . ARG A 1 155 ? 11.245 1.524 -24.858 1.00 88.94 155 ARG A N 1
ATOM 1215 C CA . ARG A 1 155 ? 11.531 1.838 -23.446 1.00 88.94 155 ARG A CA 1
ATOM 1216 C C . ARG A 1 155 ? 10.269 1.797 -22.600 1.00 88.94 155 ARG A C 1
ATOM 1218 O O . ARG A 1 155 ? 10.256 1.185 -21.533 1.00 88.94 155 ARG A O 1
ATOM 1225 N N . ASN A 1 156 ? 9.190 2.413 -23.080 1.00 88.12 156 ASN A N 1
ATOM 1226 C CA . ASN A 1 156 ? 7.918 2.448 -22.369 1.00 88.12 156 ASN A CA 1
ATOM 1227 C C . ASN A 1 156 ? 7.329 1.040 -22.176 1.00 88.12 156 ASN A C 1
ATOM 1229 O O . ASN A 1 156 ? 6.809 0.726 -21.101 1.00 88.12 156 ASN A O 1
ATOM 1233 N N . LEU A 1 157 ? 7.433 0.171 -23.187 1.00 87.88 157 LEU A N 1
ATOM 1234 C CA . LEU A 1 157 ? 7.026 -1.228 -23.073 1.00 87.88 157 LEU A CA 1
ATOM 1235 C C . LEU A 1 157 ? 7.860 -1.970 -22.025 1.00 87.88 157 LEU A C 1
ATOM 1237 O O . LEU A 1 157 ? 7.295 -2.640 -21.159 1.00 87.88 157 LEU A O 1
ATOM 1241 N N . VAL A 1 158 ? 9.185 -1.815 -22.050 1.00 87.50 158 VAL A N 1
ATOM 1242 C CA . VAL A 1 158 ? 10.077 -2.461 -21.078 1.00 87.50 158 VAL A CA 1
ATOM 1243 C C . VAL A 1 158 ? 9.791 -1.969 -19.657 1.00 87.50 158 VAL A C 1
ATOM 1245 O O . VAL A 1 158 ? 9.672 -2.788 -18.748 1.00 87.50 158 VAL A O 1
ATOM 1248 N N . HIS A 1 159 ? 9.575 -0.669 -19.446 1.00 84.44 159 HIS A N 1
ATOM 1249 C CA . HIS A 1 159 ? 9.150 -0.141 -18.146 1.00 84.44 159 HIS A CA 1
ATOM 1250 C C . HIS A 1 159 ? 7.816 -0.740 -17.682 1.00 84.44 159 HIS A C 1
ATOM 1252 O O . HIS A 1 159 ? 7.717 -1.200 -16.545 1.00 84.44 159 HIS A O 1
ATOM 1258 N N . THR A 1 160 ? 6.828 -0.837 -18.575 1.00 83.75 160 THR A N 1
ATOM 1259 C CA . THR A 1 160 ? 5.526 -1.462 -18.279 1.00 83.75 160 THR A CA 1
ATOM 1260 C C . THR A 1 160 ? 5.683 -2.937 -17.878 1.00 83.75 160 THR A C 1
ATOM 1262 O O . THR A 1 160 ? 5.036 -3.415 -16.943 1.00 83.75 160 THR A O 1
ATOM 1265 N N . ILE A 1 161 ? 6.577 -3.667 -18.551 1.00 85.12 161 ILE A N 1
ATOM 1266 C CA . ILE A 1 161 ? 6.936 -5.054 -18.224 1.00 85.12 161 ILE A CA 1
ATOM 1267 C C . ILE A 1 161 ? 7.584 -5.139 -16.833 1.00 85.12 161 ILE A C 1
ATOM 1269 O O . ILE A 1 161 ? 7.225 -6.004 -16.028 1.00 85.12 161 ILE A O 1
ATOM 1273 N N . LEU A 1 162 ? 8.515 -4.233 -16.527 1.00 83.88 162 LEU A N 1
ATOM 1274 C CA . LEU A 1 162 ? 9.263 -4.202 -15.268 1.00 83.88 162 LEU A CA 1
ATOM 1275 C C . LEU A 1 162 ? 8.398 -3.856 -14.055 1.00 83.88 162 LEU A C 1
ATOM 1277 O O . LEU A 1 162 ? 8.675 -4.345 -12.961 1.00 83.88 162 LEU A O 1
ATOM 1281 N N . GLU A 1 163 ? 7.323 -3.084 -14.228 1.00 80.19 163 GLU A N 1
ATOM 1282 C CA . GLU A 1 163 ? 6.354 -2.830 -13.154 1.00 80.19 163 GLU A CA 1
ATOM 1283 C C . GLU A 1 163 ? 5.668 -4.118 -12.673 1.00 80.19 163 GLU A C 1
ATOM 1285 O O . GLU A 1 163 ? 5.273 -4.238 -11.505 1.00 80.19 163 GLU A O 1
ATOM 1290 N N . ARG A 1 164 ? 5.495 -5.103 -13.566 1.00 80.38 164 ARG A N 1
ATOM 1291 C CA . ARG A 1 164 ? 4.851 -6.390 -13.269 1.00 80.38 164 ARG A CA 1
ATOM 1292 C C . ARG A 1 164 ? 5.570 -7.540 -13.987 1.00 80.38 164 ARG A C 1
ATOM 1294 O O . ARG A 1 164 ? 4.971 -8.185 -14.848 1.00 80.38 164 ARG A O 1
ATOM 1301 N N . PRO A 1 165 ? 6.781 -7.927 -13.533 1.00 79.12 165 PRO A N 1
ATOM 1302 C CA . PRO A 1 165 ? 7.695 -8.830 -14.243 1.00 79.12 165 PRO A CA 1
ATOM 1303 C C . PRO A 1 165 ? 7.193 -10.287 -14.367 1.00 79.12 165 PRO A C 1
ATOM 1305 O O . PRO A 1 165 ? 7.895 -11.160 -14.861 1.00 79.12 165 PRO A O 1
ATOM 1308 N N . ARG A 1 166 ? 5.995 -10.607 -13.872 1.00 76.62 166 ARG A N 1
ATOM 1309 C CA . ARG A 1 166 ? 5.400 -11.954 -13.919 1.00 76.62 166 ARG A CA 1
ATOM 1310 C C . ARG A 1 166 ? 3.951 -11.943 -14.405 1.00 76.62 166 ARG A C 1
ATOM 1312 O O . ARG A 1 166 ? 3.192 -12.857 -14.087 1.00 76.62 166 ARG A O 1
ATOM 1319 N N . ARG A 1 167 ? 3.521 -10.883 -15.091 1.00 74.19 167 ARG A N 1
ATOM 1320 C CA . ARG A 1 167 ? 2.165 -10.780 -15.639 1.00 74.19 167 ARG A CA 1
ATOM 1321 C C . ARG A 1 167 ? 2.207 -10.393 -17.115 1.00 74.19 167 ARG A C 1
ATOM 1323 O O . ARG A 1 167 ? 3.110 -9.657 -17.501 1.00 74.19 167 ARG A O 1
ATOM 1330 N N . PRO A 1 168 ? 1.224 -10.843 -17.915 1.00 73.38 168 PRO A N 1
ATOM 1331 C CA . PRO A 1 168 ? 1.035 -10.322 -19.260 1.00 73.38 168 PRO A CA 1
ATOM 1332 C C . PRO A 1 168 ? 0.884 -8.808 -19.244 1.00 73.38 168 PRO A C 1
ATOM 1334 O O . PRO A 1 168 ? 0.193 -8.256 -18.382 1.00 73.38 168 PRO A O 1
ATOM 1337 N N . VAL A 1 169 ? 1.519 -8.170 -20.223 1.00 78.56 169 VAL A N 1
ATOM 1338 C CA . VAL A 1 169 ? 1.210 -6.792 -20.590 1.00 78.56 169 VAL A CA 1
ATOM 1339 C C . VAL A 1 169 ? -0.154 -6.805 -21.266 1.00 78.56 169 VAL A C 1
ATOM 1341 O O . VAL A 1 169 ? -0.415 -7.636 -22.134 1.00 78.56 169 VAL A O 1
ATOM 1344 N N . ASP A 1 170 ? -1.026 -5.903 -20.837 1.00 82.88 170 ASP A N 1
ATOM 1345 C CA . ASP A 1 170 ? -2.292 -5.643 -21.510 1.00 82.88 170 ASP A CA 1
ATOM 1346 C C . ASP A 1 170 ? -2.000 -4.787 -22.750 1.00 82.88 170 ASP A C 1
ATOM 1348 O O . ASP A 1 170 ? -1.732 -3.589 -22.637 1.00 82.88 170 ASP A O 1
ATOM 1352 N N . LEU A 1 171 ? -1.951 -5.437 -23.915 1.00 76.50 171 LEU A N 1
ATOM 1353 C CA . LEU A 1 171 ? -1.532 -4.812 -25.173 1.00 76.50 171 LEU A CA 1
ATOM 1354 C C . LEU A 1 171 ? -2.521 -3.752 -25.644 1.00 76.50 171 LEU A C 1
ATOM 1356 O O . LEU A 1 171 ? -2.115 -2.710 -26.158 1.00 76.50 171 LEU A O 1
ATOM 1360 N N . ASP A 1 172 ? -3.810 -3.994 -25.421 1.00 79.06 172 ASP A N 1
ATOM 1361 C CA . ASP A 1 172 ? -4.867 -3.054 -25.769 1.00 79.06 172 ASP A CA 1
ATOM 1362 C C . ASP A 1 172 ? -4.742 -1.794 -24.908 1.00 79.06 172 ASP A C 1
ATOM 1364 O O . ASP A 1 172 ? -4.749 -0.678 -25.425 1.00 79.06 172 ASP A O 1
ATOM 1368 N N . ALA A 1 173 ? -4.548 -1.954 -23.596 1.00 82.81 173 ALA A N 1
ATOM 1369 C CA . ALA A 1 173 ? -4.352 -0.814 -22.704 1.00 82.81 173 ALA A CA 1
ATOM 1370 C C . ALA A 1 173 ? -3.049 -0.051 -23.005 1.00 82.81 173 ALA A C 1
ATOM 1372 O O . ALA A 1 173 ? -3.022 1.181 -22.957 1.00 82.81 173 ALA A O 1
ATOM 1373 N N . TRP A 1 174 ? -1.963 -0.763 -23.316 1.00 85.62 174 TRP A N 1
ATOM 1374 C CA . TRP A 1 174 ? -0.667 -0.154 -23.619 1.00 85.62 174 TRP A CA 1
ATOM 1375 C C . TRP A 1 174 ? -0.680 0.619 -24.950 1.00 85.62 174 TRP A C 1
ATOM 1377 O O . TRP A 1 174 ? -0.287 1.787 -24.976 1.00 85.62 174 TRP A O 1
ATOM 1387 N N . SER A 1 175 ? -1.204 0.022 -26.025 1.00 84.19 175 SER A N 1
ATOM 1388 C CA . SER A 1 175 ? -1.320 0.668 -27.344 1.00 84.19 175 SER A CA 1
ATOM 1389 C C . SER A 1 175 ? -2.236 1.895 -27.310 1.00 84.19 175 SER A C 1
ATOM 1391 O O . SER A 1 175 ? -1.883 2.941 -27.857 1.00 84.19 175 SER A O 1
ATOM 1393 N N . GLN A 1 176 ? -3.361 1.825 -26.587 1.00 84.75 176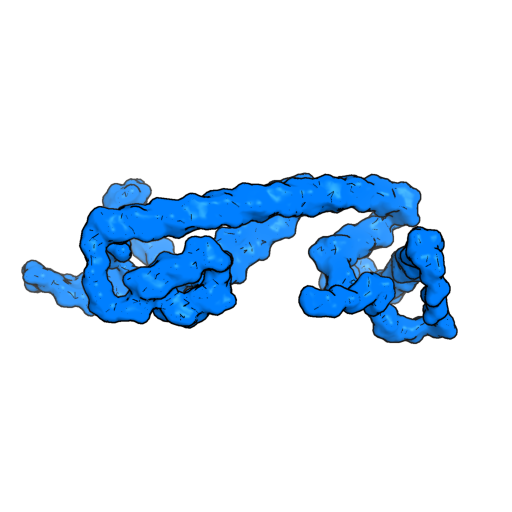 GLN A N 1
ATOM 1394 C CA . GLN A 1 176 ? -4.265 2.963 -26.392 1.00 84.75 176 GLN A CA 1
ATOM 1395 C C . GLN A 1 176 ? -3.587 4.136 -25.677 1.00 84.75 176 GLN A C 1
ATOM 1397 O O . GLN A 1 176 ? -3.803 5.289 -26.058 1.00 84.75 176 GLN A O 1
ATOM 1402 N N . ASN A 1 177 ? -2.753 3.862 -24.669 1.00 84.88 177 ASN A N 1
ATOM 1403 C CA . ASN A 1 177 ? -2.019 4.906 -23.950 1.00 84.88 177 ASN A CA 1
ATOM 1404 C C . ASN A 1 177 ? -1.038 5.654 -24.861 1.00 84.88 177 ASN A C 1
ATOM 1406 O O . ASN A 1 177 ? -0.893 6.870 -24.732 1.00 84.88 177 ASN A O 1
ATOM 1410 N N . LEU A 1 178 ? -0.404 4.946 -25.798 1.00 84.38 178 LEU A N 1
ATOM 1411 C CA . LEU A 1 178 ? 0.542 5.522 -26.756 1.00 84.38 178 LEU A CA 1
ATOM 1412 C C . LEU A 1 178 ? -0.108 5.991 -28.067 1.00 84.38 178 LEU A C 1
ATOM 1414 O O . LEU A 1 178 ? 0.562 6.614 -28.884 1.00 84.38 178 LEU A O 1
ATOM 1418 N N . ARG A 1 179 ? -1.416 5.754 -28.249 1.00 85.25 179 ARG A N 1
ATOM 1419 C CA . ARG A 1 179 ? -2.161 6.024 -29.494 1.00 85.25 179 ARG A CA 1
ATOM 1420 C C . ARG A 1 179 ? -1.531 5.346 -30.716 1.00 85.25 179 ARG A C 1
ATOM 1422 O O . ARG A 1 179 ? -1.481 5.939 -31.791 1.00 85.25 179 ARG A O 1
ATOM 1429 N N . LEU A 1 180 ? -1.046 4.125 -30.523 1.00 83.44 180 LEU A N 1
ATOM 1430 C CA . LEU A 1 180 ? -0.471 3.300 -31.580 1.00 83.44 180 LEU A CA 1
ATOM 1431 C C . LEU A 1 180 ? -1.563 2.472 -32.258 1.00 83.44 180 LEU A C 1
ATOM 1433 O O . LEU A 1 180 ? -2.516 2.038 -31.607 1.00 83.44 180 LEU A O 1
ATOM 1437 N N . GLU A 1 181 ? -1.396 2.217 -33.553 1.00 79.62 181 GLU A N 1
ATOM 1438 C CA . GLU A 1 181 ? -2.180 1.201 -34.251 1.00 79.62 181 GLU A CA 1
ATOM 1439 C C . GLU A 1 181 ? -1.705 -0.200 -33.820 1.00 79.62 181 GLU A C 1
ATOM 1441 O O . GLU A 1 181 ? -0.526 -0.415 -33.534 1.00 79.62 181 GLU A O 1
ATOM 1446 N N . ILE A 1 182 ? -2.619 -1.176 -33.769 1.00 72.50 182 ILE A N 1
ATOM 1447 C CA . ILE A 1 182 ? -2.325 -2.537 -33.271 1.00 72.50 182 ILE A CA 1
ATOM 1448 C C . ILE A 1 182 ? -1.157 -3.220 -34.019 1.00 72.50 182 ILE A C 1
ATOM 1450 O O . ILE A 1 182 ? -0.308 -3.799 -33.343 1.00 72.50 182 ILE A O 1
ATOM 1454 N N . PRO A 1 183 ? -1.039 -3.138 -35.362 1.00 76.50 183 PRO A N 1
ATOM 1455 C CA . PRO A 1 183 ? 0.087 -3.749 -36.076 1.00 76.50 183 PRO A CA 1
ATOM 1456 C C . PRO A 1 183 ? 1.451 -3.174 -35.670 1.00 76.50 183 PRO A C 1
ATOM 1458 O O . PRO A 1 183 ? 2.433 -3.910 -35.598 1.00 76.50 183 PRO A O 1
ATOM 1461 N N . ASP A 1 184 ? 1.506 -1.874 -35.367 1.00 80.69 184 ASP A N 1
ATOM 1462 C CA . ASP A 1 184 ? 2.733 -1.214 -34.917 1.00 80.69 184 ASP A CA 1
ATOM 1463 C C . ASP A 1 184 ? 3.072 -1.640 -33.481 1.00 80.69 184 ASP A C 1
ATOM 1465 O O . ASP A 1 184 ? 4.227 -1.910 -33.157 1.00 80.69 184 ASP A O 1
ATOM 1469 N N . ALA A 1 185 ? 2.052 -1.779 -32.628 1.00 80.50 185 ALA A N 1
ATOM 1470 C CA . ALA A 1 185 ? 2.206 -2.283 -31.268 1.00 80.50 185 ALA A CA 1
ATOM 1471 C C . ALA A 1 185 ? 2.746 -3.725 -31.235 1.00 80.50 185 ALA A C 1
ATOM 1473 O O . ALA A 1 185 ? 3.656 -4.013 -30.457 1.00 80.50 185 ALA A O 1
ATOM 1474 N N . GLU A 1 186 ? 2.224 -4.618 -32.083 1.00 81.19 186 GLU A N 1
ATOM 1475 C CA . GLU A 1 186 ? 2.700 -6.004 -32.211 1.00 81.19 186 GLU A CA 1
ATOM 1476 C C . GLU A 1 186 ? 4.169 -6.067 -32.648 1.00 81.19 186 GLU A C 1
ATOM 1478 O O . GLU A 1 186 ? 4.955 -6.789 -32.031 1.00 81.19 186 GLU A O 1
ATOM 1483 N N . ALA A 1 187 ? 4.566 -5.256 -33.634 1.00 84.94 187 ALA A N 1
ATOM 1484 C CA . ALA A 1 187 ? 5.952 -5.193 -34.097 1.00 84.94 187 ALA A CA 1
ATOM 1485 C C . ALA A 1 187 ? 6.924 -4.766 -32.982 1.00 84.94 187 ALA A C 1
ATOM 1487 O O . ALA A 1 187 ? 7.963 -5.401 -32.792 1.00 84.94 187 ALA A O 1
ATOM 1488 N N . ILE A 1 188 ? 6.562 -3.744 -32.196 1.00 84.62 188 ILE A N 1
ATOM 1489 C CA . ILE A 1 188 ? 7.381 -3.263 -31.069 1.00 84.62 188 ILE A CA 1
ATOM 1490 C C . ILE A 1 188 ? 7.520 -4.344 -29.990 1.00 84.62 188 ILE A C 1
ATOM 1492 O O . ILE A 1 188 ? 8.591 -4.523 -29.410 1.00 84.62 188 ILE A O 1
ATOM 1496 N N . ILE A 1 189 ? 6.449 -5.089 -29.709 1.00 82.94 189 ILE A N 1
ATOM 1497 C CA . ILE A 1 189 ? 6.482 -6.177 -28.724 1.00 82.94 189 ILE A CA 1
ATOM 1498 C C . ILE A 1 189 ? 7.416 -7.292 -29.164 1.00 82.94 189 ILE A C 1
ATOM 1500 O O . ILE A 1 189 ? 8.158 -7.819 -28.331 1.00 82.94 189 ILE A O 1
ATOM 1504 N N . ASP A 1 190 ? 7.366 -7.673 -30.436 1.00 82.88 190 ASP A N 1
ATOM 1505 C CA . ASP A 1 190 ? 8.216 -8.731 -30.963 1.00 82.88 190 ASP A CA 1
ATOM 1506 C C . ASP A 1 190 ? 9.689 -8.312 -30.948 1.00 82.88 190 ASP A C 1
ATOM 1508 O O . ASP A 1 190 ? 10.525 -9.078 -30.464 1.00 82.88 190 ASP A O 1
ATOM 1512 N N . GLU A 1 191 ? 10.003 -7.070 -31.325 1.00 84.69 191 GLU A N 1
ATOM 1513 C CA . GLU A 1 191 ? 11.366 -6.532 -31.242 1.00 84.69 191 GLU A CA 1
ATOM 1514 C C . GLU A 1 191 ? 11.892 -6.503 -29.798 1.00 84.69 191 GLU A C 1
ATOM 1516 O O . GLU A 1 191 ? 12.980 -7.018 -29.508 1.00 84.69 191 GLU A O 1
ATOM 1521 N N . VAL A 1 192 ? 11.100 -5.979 -28.856 1.00 84.25 192 VAL A N 1
ATOM 1522 C CA . VAL A 1 192 ? 11.467 -5.964 -27.433 1.00 84.25 192 VAL A CA 1
ATOM 1523 C C . VAL A 1 192 ? 11.634 -7.387 -26.898 1.00 84.25 192 VAL A C 1
ATOM 1525 O O . VAL A 1 192 ? 12.594 -7.666 -26.175 1.00 84.25 192 VAL A O 1
ATOM 1528 N N . ARG A 1 193 ? 10.744 -8.315 -27.269 1.00 81.44 193 ARG A N 1
ATOM 1529 C CA . ARG A 1 193 ? 10.816 -9.721 -26.851 1.00 81.44 193 ARG A CA 1
ATOM 1530 C C . ARG A 1 193 ? 12.102 -10.375 -27.340 1.00 81.44 193 ARG A C 1
ATOM 1532 O O . ARG A 1 193 ? 12.790 -11.001 -26.535 1.00 81.44 193 ARG A O 1
ATOM 1539 N N . GLU A 1 194 ? 12.428 -10.255 -28.624 1.00 81.94 194 GLU A N 1
ATOM 1540 C CA . GLU A 1 194 ? 13.643 -10.838 -29.200 1.00 81.94 194 GLU A CA 1
ATOM 1541 C C . GLU A 1 194 ? 14.898 -10.297 -28.511 1.00 81.94 194 GLU A C 1
ATOM 1543 O O . GLU A 1 194 ? 15.752 -11.077 -28.070 1.00 81.94 194 GLU A O 1
ATOM 1548 N N . ARG A 1 195 ? 14.973 -8.972 -28.328 1.00 82.88 195 ARG A N 1
ATOM 1549 C CA . ARG A 1 195 ? 16.114 -8.316 -27.680 1.00 82.88 195 ARG A CA 1
ATOM 1550 C C . ARG A 1 195 ? 16.254 -8.748 -26.211 1.00 82.88 195 ARG A C 1
ATOM 1552 O O . ARG A 1 195 ? 17.359 -9.058 -25.765 1.00 82.88 195 ARG A O 1
ATOM 1559 N N . MET A 1 196 ? 15.145 -8.878 -25.475 1.00 79.06 196 MET A N 1
ATOM 1560 C CA . MET A 1 196 ? 15.146 -9.400 -24.100 1.00 79.06 196 MET A CA 1
ATOM 1561 C C . MET A 1 196 ? 15.580 -10.871 -24.025 1.00 79.06 196 MET A C 1
ATOM 1563 O O . MET A 1 196 ? 16.381 -11.233 -23.163 1.00 79.06 196 MET A O 1
ATOM 1567 N N . LEU A 1 197 ? 15.079 -11.736 -24.912 1.00 76.06 197 LEU A N 1
ATOM 1568 C CA . LEU A 1 197 ? 15.460 -13.153 -24.940 1.00 76.06 197 LEU A CA 1
ATOM 1569 C C . LEU A 1 197 ? 16.953 -13.329 -25.231 1.00 76.06 197 LEU A C 1
ATOM 1571 O O . LEU A 1 197 ? 17.601 -14.157 -24.587 1.00 76.06 197 LEU A O 1
ATOM 1575 N N . TYR A 1 198 ? 17.510 -12.521 -26.137 1.00 77.06 198 TYR A N 1
ATOM 1576 C CA . TYR A 1 198 ? 18.947 -12.491 -26.399 1.00 77.06 198 TYR A CA 1
ATOM 1577 C C . TYR A 1 198 ? 19.742 -12.123 -25.137 1.00 77.06 198 TYR A C 1
ATOM 1579 O O . TYR A 1 198 ? 20.650 -12.856 -24.747 1.00 77.06 198 TYR A O 1
ATOM 1587 N N . GLN A 1 199 ? 19.359 -11.047 -24.441 1.00 74.62 199 GLN A N 1
ATOM 1588 C CA . GLN A 1 199 ? 20.039 -10.614 -23.214 1.00 74.62 199 GLN A CA 1
ATOM 1589 C C . GLN A 1 199 ? 19.968 -11.656 -22.086 1.00 74.62 199 GLN A C 1
ATOM 1591 O O . GLN A 1 199 ? 20.951 -11.858 -21.366 1.00 74.62 199 GLN A O 1
ATOM 1596 N N . ILE A 1 200 ? 18.835 -12.353 -21.931 1.00 73.00 200 ILE A N 1
ATOM 1597 C CA . ILE A 1 200 ? 18.691 -13.427 -20.934 1.00 73.00 200 ILE A CA 1
ATOM 1598 C C . ILE A 1 200 ? 19.601 -14.613 -21.282 1.00 73.00 200 ILE A C 1
ATOM 1600 O O . ILE A 1 200 ? 20.223 -15.190 -20.385 1.00 73.00 200 ILE A O 1
ATOM 1604 N N . ALA A 1 201 ? 19.684 -14.983 -22.562 1.00 73.00 201 ALA A N 1
ATOM 1605 C CA . ALA A 1 201 ? 20.545 -16.069 -23.019 1.00 73.00 201 ALA A CA 1
ATOM 1606 C C . ALA A 1 201 ? 22.032 -15.755 -22.774 1.00 73.00 201 ALA A C 1
ATOM 1608 O O . ALA A 1 201 ? 22.743 -16.584 -22.200 1.00 73.00 201 ALA A O 1
ATOM 1609 N N . ASP A 1 202 ? 22.460 -14.542 -23.135 1.00 75.19 202 ASP A N 1
ATOM 1610 C CA . ASP A 1 202 ? 23.837 -14.058 -22.991 1.00 75.19 202 ASP A CA 1
ATOM 1611 C C . ASP A 1 202 ? 24.265 -13.961 -21.516 1.00 75.19 202 ASP A C 1
ATOM 1613 O O . ASP A 1 202 ? 25.306 -14.482 -21.118 1.00 75.19 202 ASP A O 1
ATOM 1617 N N . THR A 1 203 ? 23.404 -13.402 -20.659 1.00 68.69 203 THR A N 1
ATOM 1618 C CA . THR A 1 203 ? 23.708 -13.216 -19.227 1.00 68.69 203 THR A CA 1
ATOM 1619 C C . THR A 1 203 ? 23.635 -14.525 -18.432 1.00 68.69 203 THR A C 1
ATOM 1621 O O . THR A 1 203 ? 24.366 -14.722 -17.462 1.00 68.69 203 THR A O 1
ATOM 1624 N N . GLY A 1 204 ? 22.718 -15.426 -18.799 1.00 62.50 204 GLY A N 1
ATOM 1625 C CA . GLY A 1 204 ? 22.420 -16.635 -18.029 1.00 62.50 204 GLY A CA 1
ATOM 1626 C C . GLY A 1 204 ? 23.210 -17.879 -18.436 1.00 62.50 204 GLY A C 1
ATOM 1627 O O . GLY A 1 204 ? 23.070 -18.906 -17.769 1.00 62.50 204 GLY A O 1
ATOM 1628 N N . GLY A 1 205 ? 23.965 -17.838 -19.541 1.00 58.69 205 GLY A N 1
ATOM 1629 C CA . GLY A 1 205 ? 24.556 -19.037 -20.150 1.00 58.69 205 GLY A CA 1
ATOM 1630 C C . GLY A 1 205 ? 23.501 -20.079 -20.550 1.00 58.69 205 GLY A C 1
ATOM 1631 O O . GLY A 1 205 ? 23.778 -21.279 -20.574 1.00 58.69 205 GLY A O 1
ATOM 1632 N N . ARG A 1 206 ? 22.260 -19.636 -20.795 1.00 59.34 206 ARG A N 1
ATOM 1633 C CA . ARG A 1 206 ? 21.103 -20.488 -21.101 1.00 59.34 206 ARG A CA 1
ATOM 1634 C C . ARG A 1 206 ? 20.827 -20.436 -22.595 1.00 59.34 206 ARG A C 1
ATOM 1636 O O . ARG A 1 206 ? 20.726 -19.361 -23.171 1.00 59.34 206 ARG A O 1
ATOM 1643 N N . VAL A 1 207 ? 20.629 -21.596 -23.215 1.00 58.62 207 VAL A N 1
ATOM 1644 C CA . VAL A 1 207 ? 20.153 -21.663 -24.602 1.00 58.62 207 VAL A CA 1
ATOM 1645 C C . VAL A 1 207 ? 18.634 -21.511 -24.593 1.00 58.62 207 VAL A C 1
ATOM 1647 O O . VAL A 1 207 ? 17.919 -22.421 -24.174 1.00 58.62 207 VAL A O 1
ATOM 1650 N N . ILE A 1 208 ? 18.139 -20.359 -25.045 1.00 59.81 208 ILE A N 1
ATOM 1651 C CA . ILE A 1 208 ? 16.707 -20.121 -25.248 1.00 59.81 208 ILE A CA 1
ATOM 1652 C C . ILE A 1 208 ? 16.396 -20.392 -26.721 1.00 59.81 208 ILE A C 1
ATOM 1654 O O . ILE A 1 208 ? 16.798 -19.640 -27.603 1.00 59.81 208 ILE A O 1
ATOM 1658 N N . VAL A 1 209 ? 15.677 -21.481 -26.997 1.00 53.59 209 VAL A N 1
ATOM 1659 C CA . VAL A 1 209 ? 15.208 -21.799 -28.352 1.00 53.59 209 VAL A CA 1
ATOM 1660 C C . VAL A 1 209 ? 13.850 -21.130 -28.579 1.00 53.59 209 VAL A C 1
ATOM 1662 O O . VAL A 1 209 ? 12.809 -21.724 -28.312 1.00 53.59 209 VAL A O 1
ATOM 1665 N N . ALA A 1 210 ? 13.850 -19.901 -29.094 1.00 52.88 210 ALA A N 1
ATOM 1666 C CA . ALA A 1 210 ? 12.652 -19.247 -29.629 1.00 52.88 210 ALA A CA 1
ATOM 1667 C C . ALA A 1 210 ? 12.487 -19.626 -31.114 1.00 52.88 210 ALA A C 1
ATOM 1669 O O . ALA A 1 210 ? 12.739 -18.845 -32.021 1.00 52.88 210 ALA A O 1
ATOM 1670 N N . GLY A 1 211 ? 12.176 -20.897 -31.377 1.00 41.47 211 GLY A N 1
ATOM 1671 C CA . GLY A 1 211 ? 12.248 -21.483 -32.725 1.00 41.47 211 GLY A CA 1
ATOM 1672 C C . GLY A 1 211 ? 11.035 -21.256 -33.638 1.00 41.47 211 GLY A C 1
ATOM 1673 O O . GLY A 1 211 ? 10.959 -21.901 -34.679 1.00 41.47 211 GLY A O 1
ATOM 1674 N N . LYS A 1 212 ? 10.065 -20.428 -33.240 1.00 45.69 212 LYS A N 1
ATOM 1675 C CA . LYS A 1 212 ? 8.828 -20.029 -33.952 1.00 45.69 212 LYS A CA 1
ATOM 1676 C C . LYS A 1 212 ? 8.172 -18.900 -33.136 1.00 45.69 212 LYS A C 1
ATOM 1678 O O . LYS A 1 212 ? 8.578 -18.758 -31.981 1.00 45.69 212 LYS A O 1
ATOM 1683 N N . PRO A 1 213 ? 7.169 -18.153 -33.652 1.00 45.44 213 PRO A N 1
ATOM 1684 C CA . PRO A 1 213 ? 6.305 -17.319 -32.814 1.00 45.44 213 PRO A CA 1
ATOM 1685 C C . PRO A 1 213 ? 5.633 -18.241 -31.796 1.00 45.44 213 PRO A C 1
ATOM 1687 O O . PRO A 1 213 ? 4.637 -18.904 -32.067 1.00 45.44 213 PRO A O 1
ATOM 1690 N N . SER A 1 214 ? 6.304 -18.439 -30.671 1.00 48.12 214 SER A N 1
ATOM 1691 C CA . SER A 1 214 ? 5.866 -19.329 -29.623 1.00 48.12 214 SER A CA 1
ATOM 1692 C C . SER A 1 214 ? 5.038 -18.492 -28.674 1.00 48.12 214 SER A C 1
ATOM 1694 O O . SER A 1 214 ? 5.528 -17.476 -28.176 1.00 48.12 214 SER A O 1
ATOM 1696 N N . ASP A 1 215 ? 3.852 -18.984 -28.334 1.00 52.00 215 ASP A N 1
ATOM 1697 C CA . ASP A 1 215 ? 3.003 -18.458 -27.257 1.00 52.00 215 ASP A CA 1
ATOM 1698 C C . ASP A 1 215 ? 3.677 -18.515 -25.875 1.00 52.00 215 ASP A C 1
ATOM 1700 O O . ASP A 1 215 ? 3.054 -18.191 -24.866 1.00 52.00 215 ASP A O 1
ATOM 1704 N N . LEU A 1 216 ? 4.941 -18.957 -25.802 1.00 48.31 216 LEU A N 1
ATOM 1705 C CA . LEU A 1 216 ? 5.735 -18.947 -24.589 1.00 48.31 216 LEU A CA 1
ATOM 1706 C C . LEU A 1 216 ? 5.908 -17.504 -24.125 1.00 48.31 216 LEU A C 1
ATOM 1708 O O . LEU A 1 216 ? 6.579 -16.705 -24.788 1.00 48.31 216 LEU A O 1
ATOM 1712 N N . PRO A 1 217 ? 5.324 -17.159 -22.973 1.00 58.38 217 PRO A N 1
ATOM 1713 C CA . PRO A 1 217 ? 5.470 -15.823 -22.460 1.00 58.38 217 PRO A CA 1
ATOM 1714 C C . PRO A 1 217 ? 6.891 -15.590 -21.962 1.00 58.38 217 PRO A C 1
ATOM 1716 O O . PRO A 1 217 ? 7.506 -16.492 -21.392 1.00 58.38 217 PRO A O 1
ATOM 1719 N N . TRP A 1 218 ? 7.392 -14.363 -22.074 1.00 58.84 218 TRP A N 1
ATOM 1720 C CA . TRP A 1 218 ? 8.715 -13.989 -21.563 1.00 58.84 218 TRP A CA 1
ATOM 1721 C C . TRP A 1 218 ? 8.887 -14.302 -20.060 1.00 58.84 218 TRP A C 1
ATOM 1723 O O . TRP A 1 218 ? 9.982 -14.658 -19.628 1.00 58.84 218 TRP A O 1
ATOM 1733 N N . TRP A 1 219 ? 7.809 -14.292 -19.259 1.00 59.88 219 TRP A N 1
ATOM 1734 C CA . TRP A 1 219 ? 7.861 -14.683 -17.841 1.00 59.88 219 TRP A CA 1
ATOM 1735 C C . TRP A 1 219 ? 8.110 -16.181 -17.611 1.00 59.88 219 TRP A C 1
ATOM 1737 O O . TRP A 1 219 ? 8.566 -16.555 -16.532 1.00 59.88 219 TRP A O 1
ATOM 1747 N N . ALA A 1 220 ? 7.862 -17.049 -18.598 1.00 60.28 220 ALA A N 1
ATOM 1748 C CA . ALA A 1 220 ? 8.224 -18.466 -18.515 1.00 60.28 220 ALA A CA 1
ATOM 1749 C C . ALA A 1 220 ? 9.751 -18.670 -18.562 1.00 60.28 220 ALA A C 1
ATOM 1751 O O . ALA A 1 220 ? 10.262 -19.626 -17.982 1.00 60.28 220 ALA A O 1
ATOM 1752 N N . ALA A 1 221 ? 10.491 -17.743 -19.184 1.00 60.91 221 ALA A N 1
ATOM 1753 C CA . ALA A 1 221 ? 11.954 -17.777 -19.245 1.00 60.91 221 ALA A CA 1
ATOM 1754 C C . ALA A 1 221 ? 12.633 -17.337 -17.931 1.00 60.91 221 ALA A C 1
ATOM 1756 O O . ALA A 1 221 ? 13.799 -17.665 -17.698 1.00 60.91 221 ALA A O 1
ATOM 1757 N N . LEU A 1 222 ? 11.907 -16.641 -17.045 1.00 61.12 222 LEU A N 1
ATOM 1758 C CA . LEU A 1 222 ? 12.419 -16.187 -15.744 1.00 61.12 222 LEU A CA 1
ATOM 1759 C C . LEU A 1 222 ? 12.494 -17.308 -14.688 1.00 61.12 222 LEU A C 1
ATOM 1761 O O . LEU A 1 222 ? 13.102 -17.108 -13.637 1.00 61.12 222 LEU A O 1
ATOM 1765 N N . GLY A 1 223 ? 11.950 -18.495 -14.984 1.00 53.56 223 GLY A N 1
ATOM 1766 C CA . GLY A 1 223 ? 11.912 -19.642 -14.076 1.00 53.56 223 GLY A CA 1
ATOM 1767 C C . GLY A 1 223 ? 10.819 -19.522 -13.007 1.00 53.56 223 GLY A C 1
ATOM 1768 O O . GLY A 1 223 ? 10.524 -18.439 -12.497 1.00 53.56 223 GLY A O 1
ATOM 1769 N N . GLY A 1 224 ? 10.191 -20.650 -12.668 1.00 45.12 224 GLY A N 1
ATOM 1770 C CA . GLY A 1 224 ? 9.297 -20.728 -11.516 1.00 45.12 224 GLY A CA 1
ATOM 1771 C C . GLY A 1 224 ? 10.103 -20.587 -10.227 1.00 45.12 224 GLY A C 1
ATOM 1772 O O . GLY A 1 224 ? 11.101 -21.279 -10.049 1.00 45.12 224 GLY A O 1
ATOM 1773 N N . SER A 1 225 ? 9.683 -19.696 -9.328 1.00 39.84 225 SER A N 1
ATOM 1774 C CA . SER A 1 225 ? 10.032 -19.863 -7.918 1.00 39.84 225 SER A CA 1
ATOM 1775 C C . SER A 1 225 ? 9.286 -21.105 -7.435 1.00 39.84 225 SER A C 1
ATOM 1777 O O . SER A 1 225 ? 8.059 -21.058 -7.350 1.00 39.84 225 SER A O 1
ATOM 1779 N N . GLU A 1 226 ? 9.999 -22.209 -7.213 1.00 39.06 226 GLU A N 1
ATOM 1780 C CA . GLU A 1 226 ? 9.505 -23.259 -6.324 1.00 39.06 226 GLU A CA 1
ATOM 1781 C C . GLU A 1 226 ? 9.335 -22.634 -4.928 1.00 39.06 226 GLU A C 1
ATOM 1783 O O . GLU A 1 226 ? 10.283 -22.053 -4.399 1.00 39.06 226 GLU A O 1
ATOM 1788 N N . ASP A 1 227 ? 8.095 -22.728 -4.436 1.00 34.44 227 ASP A N 1
ATOM 1789 C CA . ASP A 1 227 ? 7.535 -22.394 -3.113 1.00 34.44 227 ASP A CA 1
ATOM 1790 C C . ASP A 1 227 ? 7.535 -20.930 -2.612 1.00 34.44 227 ASP A C 1
ATOM 1792 O O . ASP A 1 227 ? 8.589 -20.354 -2.257 1.00 34.44 227 ASP A O 1
#

Secondary structure (DSSP, 8-state):
-PPPBPHHHHHHHHT--HHHHHHHHHHHHHTTSEEEEEE--TTS-SPEEEEEE---EEEEEEEETTEEEEEEEEPPPS-HHHHGGGS-GGGHHHHHHHSSSPPPPHHHHHHHHHHHHHHHHHHHHHHHHHHHHHHHHHHHHHHHHHHH--SHHHHHHHHHHHHSTTS---HHHHHHHHT--HHHHHHHHHHHHHHHHHHHHHHHT------SS----GGGTT-----

Organism: NCBI:txid1457840

Sequence (227 aa):
MREPHYPLQLSQHLEVSQQAVMKHLKVLEDAGFVESKKVKSDKGGPPKKIYSVQQSFSIRLDLGPDLFRAEHRVLPAGGPVRLSSKLPTTAIPIAERIGGRRRVSVPEAMDLVSQLNETLERLDAQRDALIALHQQVMSRVSSAVDENFPEYEERNLVHTILERPRRPVDLDAWSQNLRLEIPDAEAIIDEVRERMLYQIADTGGRVIVAGKPSDLPWWAALGGSED

InterPro domains:
  IPR011991 ArsR-like helix-turn-helix domain [cd00090] (1-53)
  IPR036388 Winged helix-like DNA-binding domain superfamily [G3DSA:1.10.10.10] (1-74)
  IPR036390 Winged helix DNA-binding domain superfamily [SSF46785] (2-57)

Radius of gyration: 26.42 Å; chains: 1; bounding box: 62×46×68 Å

Foldseek 3Di:
DPPQDALVRVCVVVVHDSVVSVVVVVVCVVVQQKDWDFDQDPVRDDTGITIDGPFDKDWDFDDDPLDTDTDIGTDDDDALVVCLVVDDPQCNVLSVVRVDPDDADPVRVVVSVVSVVVSVVVVVVVVVVVVVVLVVVRVVVLVVLVVQPVDPLLSQVVSQCSVPVQDDDPLVVSCVVVVHDSVVSVVSVVVSLVSVVVVLCVVVVDDDCPPDVDPDDPNVSVDDDDD